Protein AF-A0A0C9VUH5-F1 (afdb_monomer)

Mean predicted aligned error: 7.78 Å

pLDDT: mean 83.7, std 8.9, range [51.5, 95.31]

Nearest PDB structures (foldseek):
  2dpy-assembly2_B  TM=5.661E-01  e=1.015E-01  Salmonella enterica subsp. enterica serovar Typhimurium
  6wxv-assembly1_A  TM=3.394E-01  e=1.333E-02  Mus musculus
  8f9p-assembly1_A  TM=4.844E-01  e=2.156E-01  Canis lupus familiaris
  7sol-assembly2_C  TM=5.332E-01  e=5.778E-01  Homo sapiens
  8x2l-assembly1_B  TM=3.939E-01  e=3.236E-01  Homo sapiens

Solvent-accessible surface area (backbone atoms only — not comparable to full-atom values): 13389 Å² total; per-residue (Å²): 85,50,66,55,46,43,46,50,27,61,74,70,70,41,84,38,73,49,71,36,70,22,44,64,80,33,96,35,70,78,57,46,45,48,74,65,60,48,35,59,75,63,66,58,91,83,63,66,64,68,64,48,49,63,55,70,74,52,52,67,55,101,80,48,64,65,46,58,50,50,53,51,48,50,55,61,52,56,54,67,37,67,67,45,47,58,48,57,76,75,51,88,78,72,52,35,31,56,74,75,48,53,75,66,56,48,50,51,54,40,48,55,50,40,55,50,34,44,57,65,49,65,52,70,50,65,43,79,50,54,63,75,46,76,43,77,46,96,86,68,28,38,39,40,28,27,68,42,67,92,52,44,69,62,46,20,96,69,24,36,39,39,32,18,26,84,88,65,51,77,67,40,41,22,32,45,76,52,73,57,93,38,30,24,31,25,42,66,79,52,77,87,88,62,77,89,58,59,66,47,42,33,38,35,43,58,61,54,78,50,72,68,55,31,50,51,55,36,50,54,41,34,34,28,49,68,75,42,58,77,81,72,36,96,88,98

Secondary structure (DSSP, 8-state):
-HHHHHHHHHHS----EEE-HHHHS-S-TTSPPPHHHHHHHTT-----HHHHHHHHSS---TT-HHHHHHHHHHHHHHTTSHHHHHHHHHS--PEEEGGGS-HHHHHHHHHHHHHHHHHHHHS-SEEEPPEEEEEE-TTS-EEEEESSGGGPPPP-TT-EEEEE-TT--EEEEEEEEEEETTEEEEEESSS---GGG--EEEEESPPPPPHHHHHHHHHHHHHTTTSS-GGG-TT-

Foldseek 3Di:
DLLLQLCCCLVVVDKDKFFDQQCQPDPDLLRGNDPVNSCVVQVPPPDPVVVVCVLPLAAPPPPCVVSSVVVVVSVVSSCPDPSNVVSVVVTDTFMQTPVLDDSVVSVVLNVVVNVVRCVQNVDDQKDWFAFDDWDQDPVRWIKTQGPDQVRADAFDPFKKKFWAFPVRHTQWIWTFDDDDRRITTTDTPDDDDDPPRTDTIMIGGGHDDDPVRSVSSSVSRCCSSVNDPPVVDPVD

Sequence (236 aa):
MSRVALYVAQDFKIPIRGIDLGTLLSLSTWEPDSPEGLLERFRIQILNIPTFQNTWEFSLEEKEDIRVILRAWICAYAIQSEAFQKKLQEVTYVTVDTTWISKAERLCLAQLLRQSDVVRYSEEIEILAEFNKIKTTKDGYIAIKNARYKTQTRRGENCIVVIADKDGNKLNTGQVRTMAGRTSFVSLTTGAWSISKMSTVTVVGREDHTNAERARDQFVLHVLQGVVQLISSPFI

Organism: Sphaerobolus stellatus (strain SS14) (NCBI:txid990650)

Structure (mmCIF, N/CA/C/O backbone):
data_AF-A0A0C9VUH5-F1
#
_entry.id   AF-A0A0C9VUH5-F1
#
loop_
_atom_site.group_PDB
_atom_site.id
_atom_site.type_symbol
_atom_site.label_atom_id
_atom_site.label_alt_id
_atom_site.label_comp_id
_atom_site.label_asym_id
_atom_site.label_entity_id
_atom_site.label_seq_id
_atom_site.pdbx_PDB_ins_code
_atom_site.Cartn_x
_atom_site.Cartn_y
_atom_site.Cartn_z
_atom_site.occupancy
_atom_site.B_iso_or_equiv
_atom_site.auth_seq_id
_atom_site.auth_comp_id
_atom_site.auth_asym_id
_atom_site.auth_atom_id
_atom_site.pdbx_PDB_model_num
ATOM 1 N N . MET A 1 1 ? -5.762 0.822 5.031 1.00 74.69 1 MET A N 1
ATOM 2 C CA . MET A 1 1 ? -5.264 1.159 6.391 1.00 74.69 1 MET A CA 1
ATOM 3 C C . MET A 1 1 ? -5.945 0.372 7.523 1.00 74.69 1 MET A C 1
ATOM 5 O O . MET A 1 1 ? -5.414 0.358 8.626 1.00 74.69 1 MET A O 1
ATOM 9 N N . SER A 1 2 ? -7.015 -0.380 7.255 1.00 85.06 2 SER A N 1
ATOM 10 C CA . SER A 1 2 ? -7.642 -1.391 8.125 1.00 85.06 2 SER A CA 1
ATOM 11 C C . SER A 1 2 ? -6.635 -2.348 8.770 1.00 85.06 2 SER A C 1
ATOM 13 O O . SER A 1 2 ? -6.733 -2.663 9.953 1.00 85.06 2 SER A O 1
ATOM 15 N N . ARG A 1 3 ? -5.600 -2.726 8.012 1.00 88.94 3 ARG A N 1
ATOM 16 C CA . ARG A 1 3 ? -4.439 -3.491 8.489 1.00 88.94 3 ARG A CA 1
ATOM 17 C C . ARG A 1 3 ? -3.777 -2.861 9.718 1.00 88.94 3 ARG A C 1
ATOM 19 O O . ARG A 1 3 ? -3.528 -3.555 10.691 1.00 88.94 3 ARG A O 1
ATOM 26 N N . VAL A 1 4 ? -3.543 -1.544 9.698 1.00 88.88 4 VAL A N 1
ATOM 27 C CA . VAL A 1 4 ? -2.921 -0.814 10.817 1.00 88.88 4 VAL A CA 1
ATOM 28 C C . VAL A 1 4 ? -3.813 -0.884 12.053 1.00 88.88 4 VAL A C 1
ATOM 30 O O . VAL A 1 4 ? -3.312 -1.159 13.136 1.00 88.88 4 VAL A O 1
ATOM 33 N N . ALA A 1 5 ? -5.131 -0.714 11.897 1.00 91.44 5 ALA A N 1
ATOM 34 C CA . ALA A 1 5 ? -6.068 -0.843 13.011 1.00 91.44 5 ALA A CA 1
ATOM 35 C C . ALA A 1 5 ? -6.024 -2.247 13.638 1.00 91.44 5 ALA A C 1
ATOM 37 O O . ALA A 1 5 ? -5.987 -2.360 14.861 1.00 91.44 5 ALA A O 1
ATOM 38 N N . LEU A 1 6 ? -5.966 -3.306 12.819 1.00 91.81 6 LEU A N 1
ATOM 39 C CA . LEU A 1 6 ? -5.816 -4.681 13.306 1.00 91.81 6 LEU A CA 1
ATOM 40 C C . LEU A 1 6 ? -4.487 -4.913 14.018 1.00 91.81 6 LEU A C 1
ATOM 42 O O . LEU A 1 6 ? -4.495 -5.493 15.100 1.00 91.81 6 LEU A O 1
ATOM 46 N N . TYR A 1 7 ? -3.370 -4.457 13.448 1.00 90.25 7 TYR A N 1
ATOM 47 C CA . TYR A 1 7 ? -2.054 -4.610 14.069 1.00 90.25 7 TYR A CA 1
ATOM 48 C C . TYR A 1 7 ? -1.981 -3.874 15.399 1.00 90.25 7 TYR A C 1
ATOM 50 O O . TYR A 1 7 ? -1.664 -4.489 16.408 1.00 90.25 7 TYR A O 1
ATOM 58 N N . VAL A 1 8 ? -2.399 -2.607 15.451 1.00 90.00 8 VAL A N 1
ATOM 59 C CA . VAL A 1 8 ? -2.432 -1.855 16.710 1.00 90.00 8 VAL A CA 1
ATOM 60 C C . VAL A 1 8 ? -3.340 -2.551 17.730 1.00 90.00 8 VAL A C 1
ATOM 62 O O . VAL A 1 8 ? -2.949 -2.754 18.880 1.00 90.00 8 VAL A O 1
ATOM 65 N N . ALA A 1 9 ? -4.540 -2.970 17.319 1.00 91.81 9 ALA A N 1
ATOM 66 C CA . ALA A 1 9 ? -5.478 -3.604 18.236 1.00 91.81 9 ALA A CA 1
ATOM 67 C C . ALA A 1 9 ? -5.017 -4.978 18.736 1.00 91.81 9 ALA A C 1
ATOM 69 O O . ALA A 1 9 ? -5.413 -5.415 19.824 1.00 91.81 9 ALA A O 1
ATOM 70 N N . GLN A 1 10 ? -4.229 -5.685 17.929 1.00 91.19 10 GLN A N 1
ATOM 71 C CA . GLN A 1 10 ? -3.697 -6.996 18.258 1.00 91.19 10 GLN A CA 1
ATOM 72 C C . GLN A 1 10 ? -2.412 -6.907 19.082 1.00 91.19 10 GLN A C 1
ATOM 74 O O . GLN A 1 10 ? -2.276 -7.678 20.030 1.00 91.19 10 GLN A O 1
ATOM 79 N N . ASP A 1 11 ? -1.502 -5.994 18.765 1.00 88.25 11 ASP A N 1
ATOM 80 C CA . ASP A 1 11 ? -0.184 -5.899 19.403 1.00 88.25 11 ASP A CA 1
ATOM 81 C C . ASP A 1 11 ? -0.305 -5.236 20.774 1.00 88.25 11 ASP A C 1
ATOM 83 O O . ASP A 1 11 ? 0.130 -5.790 21.782 1.00 88.25 11 ASP A O 1
ATOM 87 N N . PHE A 1 12 ? -1.037 -4.121 20.844 1.00 89.06 12 PHE A N 1
ATOM 88 C CA . PHE A 1 12 ? -1.220 -3.352 22.079 1.00 89.06 12 PHE A CA 1
ATOM 89 C C . PHE A 1 12 ? -2.440 -3.788 22.895 1.00 89.06 12 PHE A C 1
ATOM 91 O O . PHE A 1 12 ? -2.701 -3.239 23.961 1.00 89.06 12 PHE A O 1
ATOM 98 N N . LYS A 1 13 ? -3.207 -4.773 22.408 1.00 89.88 13 LYS A N 1
ATOM 99 C CA . LYS A 1 13 ? -4.413 -5.314 23.070 1.00 89.88 13 LYS A CA 1
ATOM 100 C C . LYS A 1 13 ? -5.492 -4.266 23.377 1.00 89.88 13 LYS A C 1
ATOM 102 O O . LYS A 1 13 ? -6.357 -4.505 24.220 1.00 89.88 13 LYS A O 1
ATOM 107 N N . ILE A 1 14 ? -5.492 -3.147 22.658 1.00 90.56 14 ILE A N 1
ATOM 108 C CA . ILE A 1 14 ? -6.477 -2.071 22.792 1.00 90.56 14 ILE A CA 1
ATOM 109 C C . ILE A 1 14 ? -7.534 -2.163 21.686 1.00 90.56 14 ILE A C 1
ATOM 111 O O . ILE A 1 14 ? -7.202 -2.476 20.547 1.00 90.56 14 ILE A O 1
ATOM 115 N N . PRO A 1 15 ? -8.822 -1.927 21.970 1.00 91.50 15 PRO A N 1
ATOM 116 C CA . PRO A 1 15 ? -9.803 -1.770 20.909 1.00 91.50 15 PRO A CA 1
ATOM 117 C C . PRO A 1 15 ? -9.515 -0.484 20.129 1.00 91.50 15 PRO A C 1
ATOM 119 O O . PRO A 1 15 ? -9.297 0.578 20.707 1.00 91.50 15 PRO A O 1
ATOM 122 N N . ILE A 1 16 ? -9.528 -0.590 18.807 1.00 93.50 16 ILE A N 1
ATOM 123 C CA . ILE A 1 16 ? -9.385 0.528 17.880 1.00 93.50 16 ILE A CA 1
ATOM 124 C C . ILE A 1 16 ? -10.707 0.772 17.171 1.00 93.50 16 ILE A C 1
ATOM 126 O O . ILE A 1 16 ? -11.287 -0.159 16.605 1.00 93.50 16 ILE A O 1
ATOM 130 N N . ARG A 1 17 ? -11.117 2.042 17.169 1.00 92.81 17 ARG A N 1
ATOM 131 C CA . ARG A 1 17 ? -12.171 2.595 16.324 1.00 92.81 17 ARG A CA 1
ATOM 132 C C . ARG A 1 17 ? -11.614 3.801 15.576 1.00 92.81 17 ARG A C 1
ATOM 134 O O . ARG A 1 17 ? -10.953 4.643 16.178 1.00 92.81 17 ARG A O 1
ATOM 141 N N . GLY A 1 18 ? -11.860 3.888 14.277 1.00 90.00 18 GLY A N 1
ATOM 142 C CA . GLY A 1 18 ? -11.309 4.954 13.449 1.00 90.00 18 GLY A CA 1
ATOM 143 C C . GLY A 1 18 ? -11.861 4.959 12.033 1.00 90.00 18 GLY A C 1
ATOM 144 O O . GLY A 1 18 ? -12.925 4.407 11.762 1.00 90.00 18 GLY A O 1
ATOM 145 N N . ILE A 1 19 ? -11.126 5.598 11.129 1.00 88.75 19 ILE A N 1
ATOM 146 C CA . ILE A 1 19 ? -11.474 5.736 9.714 1.00 88.75 19 ILE A CA 1
ATOM 147 C C . ILE A 1 19 ? -10.340 5.127 8.895 1.00 88.75 19 ILE A C 1
ATOM 149 O O . ILE A 1 19 ? -9.163 5.356 9.181 1.00 88.75 19 ILE A O 1
ATOM 153 N N . ASP A 1 20 ? -10.683 4.354 7.869 1.00 89.06 20 ASP A N 1
ATOM 154 C CA . ASP A 1 20 ? -9.696 3.893 6.903 1.00 89.06 20 ASP A CA 1
ATOM 155 C C . ASP A 1 20 ? -9.363 5.024 5.920 1.00 89.06 20 ASP A C 1
ATOM 157 O O . ASP A 1 20 ? -10.150 5.335 5.029 1.00 89.06 20 ASP A O 1
ATOM 161 N N . LEU A 1 21 ? -8.195 5.658 6.077 1.00 87.12 21 LEU A N 1
ATOM 162 C CA . LEU A 1 21 ? -7.854 6.821 5.247 1.00 87.12 21 LEU A CA 1
ATOM 163 C C . LEU A 1 21 ? -7.634 6.467 3.767 1.00 87.12 21 LEU A C 1
ATOM 165 O O . LEU A 1 21 ? -7.829 7.325 2.914 1.00 87.12 21 LEU A O 1
ATOM 169 N N . GLY A 1 22 ? -7.256 5.221 3.455 1.00 84.06 22 GLY A N 1
ATOM 170 C CA . GLY A 1 22 ? -7.040 4.782 2.069 1.00 84.06 22 GLY A CA 1
ATOM 171 C C . GLY A 1 22 ? -8.343 4.675 1.274 1.00 84.06 22 GLY A C 1
ATOM 172 O O . GLY A 1 22 ? -8.359 4.878 0.067 1.00 84.06 22 GLY A O 1
ATOM 173 N N . THR A 1 23 ? -9.458 4.392 1.942 1.00 86.38 23 THR A N 1
ATOM 174 C CA . THR A 1 23 ? -10.781 4.292 1.310 1.00 86.38 23 THR A CA 1
ATOM 175 C C . THR A 1 23 ? -11.655 5.517 1.538 1.00 86.38 23 THR A C 1
ATOM 177 O O . THR A 1 23 ? -12.678 5.646 0.878 1.00 86.38 23 THR A O 1
ATOM 180 N N . LEU A 1 24 ? -11.237 6.452 2.397 1.00 83.69 24 LEU A N 1
ATOM 181 C CA . LEU A 1 24 ? -11.996 7.665 2.702 1.00 83.69 24 LEU A CA 1
ATOM 182 C C . LEU A 1 24 ? -12.337 8.498 1.459 1.00 83.69 24 LEU A C 1
ATOM 184 O O . LEU A 1 24 ? -13.435 9.038 1.363 1.00 83.69 24 LEU A O 1
ATOM 188 N N . LEU A 1 25 ? -11.380 8.637 0.539 1.00 80.25 25 LEU A N 1
ATOM 189 C CA . LEU A 1 25 ? -11.552 9.411 -0.692 1.00 80.25 25 LEU A CA 1
ATOM 190 C C . LEU A 1 25 ? -11.608 8.558 -1.951 1.00 80.25 25 LEU A C 1
ATOM 192 O O . LEU A 1 25 ? -11.820 9.096 -3.040 1.00 80.25 25 LEU A O 1
ATOM 196 N N . SER A 1 26 ? -11.392 7.253 -1.817 1.00 81.50 26 SER A N 1
ATOM 197 C CA . SER A 1 26 ? -11.454 6.382 -2.972 1.00 81.50 26 SER A CA 1
ATOM 198 C C . SER A 1 26 ? -12.906 6.123 -3.351 1.00 81.50 26 SER A C 1
ATOM 200 O O . SER A 1 26 ? -13.761 5.868 -2.505 1.00 81.50 26 SER A O 1
ATOM 202 N N . LEU A 1 27 ? -13.173 6.137 -4.655 1.00 77.69 27 LEU A N 1
ATOM 203 C CA . LEU A 1 27 ? -14.460 5.731 -5.214 1.00 77.69 27 LEU A CA 1
ATOM 204 C C . LEU A 1 27 ? -14.691 4.217 -5.090 1.00 77.69 27 LEU A C 1
ATOM 206 O O . LEU A 1 27 ? -15.802 3.746 -5.326 1.00 77.69 27 LEU A O 1
ATOM 210 N N . SER A 1 28 ? -13.649 3.447 -4.760 1.00 83.75 28 SER A N 1
ATOM 211 C CA . SER A 1 28 ? -13.705 1.993 -4.694 1.00 83.75 28 SER A CA 1
ATOM 212 C C . SER A 1 28 ? -12.784 1.430 -3.619 1.00 83.75 28 SER A C 1
ATOM 214 O O . SER A 1 28 ? -11.588 1.704 -3.578 1.00 83.75 28 SER A O 1
ATOM 216 N N . THR A 1 29 ? -13.305 0.513 -2.808 1.00 84.25 29 THR A N 1
ATOM 217 C CA . THR A 1 29 ? -12.487 -0.246 -1.850 1.00 84.25 29 THR A CA 1
ATOM 218 C C . THR A 1 29 ? -11.512 -1.222 -2.529 1.00 84.25 29 THR A C 1
ATOM 220 O O . THR A 1 29 ? -10.631 -1.756 -1.860 1.00 84.25 29 THR A O 1
ATOM 223 N N . TRP A 1 30 ? -11.618 -1.422 -3.852 1.00 86.44 30 TRP A N 1
ATOM 224 C CA . TRP A 1 30 ? -10.648 -2.174 -4.664 1.00 86.44 30 TRP A CA 1
ATOM 225 C C . TRP A 1 30 ? -9.438 -1.353 -5.109 1.00 86.44 30 TRP A C 1
ATOM 227 O O . TRP A 1 30 ? -8.433 -1.931 -5.527 1.00 86.44 30 TRP A O 1
ATOM 237 N N . GLU A 1 31 ? -9.539 -0.029 -5.050 1.00 84.56 31 GLU A N 1
ATOM 238 C CA . GLU A 1 31 ? -8.492 0.899 -5.474 1.00 84.56 31 GLU A CA 1
ATOM 239 C C . GLU A 1 31 ? -8.307 1.974 -4.397 1.00 84.56 31 GLU A C 1
ATOM 241 O O . GLU A 1 31 ? -8.574 3.150 -4.646 1.00 84.56 31 GLU A O 1
ATOM 246 N N . PRO A 1 32 ? -7.930 1.586 -3.163 1.00 85.31 32 PRO A N 1
ATOM 247 C CA . PRO A 1 32 ? -7.671 2.558 -2.112 1.00 85.31 32 PRO A CA 1
ATOM 248 C C . PRO A 1 32 ? -6.511 3.473 -2.514 1.00 85.31 32 PRO A C 1
ATOM 250 O O . PRO A 1 32 ? -5.559 3.029 -3.159 1.00 85.31 32 PRO A O 1
ATOM 253 N N . ASP A 1 33 ? -6.572 4.731 -2.086 1.00 83.62 33 ASP A N 1
ATOM 254 C CA . ASP A 1 33 ? -5.454 5.656 -2.219 1.00 83.62 33 ASP A CA 1
ATOM 255 C C . ASP A 1 33 ? -4.240 5.082 -1.472 1.00 83.62 33 ASP A C 1
ATOM 257 O O . ASP A 1 33 ? -4.344 4.603 -0.329 1.00 83.62 33 ASP A O 1
ATOM 261 N N . SER A 1 34 ? -3.074 5.131 -2.120 1.00 80.44 34 SER A N 1
ATOM 262 C CA . SER A 1 34 ? -1.827 4.798 -1.450 1.00 80.44 34 SER A CA 1
ATOM 263 C C . SER A 1 34 ? -1.559 5.819 -0.336 1.00 80.44 34 SER A C 1
ATOM 265 O O . SER A 1 34 ? -1.969 6.979 -0.429 1.00 80.44 34 SER A O 1
ATOM 267 N N . PRO A 1 35 ? -0.881 5.421 0.750 1.00 81.12 35 PRO A N 1
ATOM 268 C CA . PRO A 1 35 ? -0.499 6.349 1.810 1.00 81.12 35 PRO A CA 1
ATOM 269 C C . PRO A 1 35 ? 0.278 7.558 1.279 1.00 81.12 35 PRO A C 1
ATOM 271 O O . PRO A 1 35 ? 0.034 8.671 1.725 1.00 81.12 35 PRO A O 1
ATOM 274 N N . GLU A 1 36 ? 1.177 7.344 0.316 1.00 79.00 36 GLU A N 1
ATOM 275 C CA . GLU A 1 36 ? 1.955 8.404 -0.335 1.00 79.00 36 GLU A CA 1
ATOM 276 C C . GLU A 1 36 ? 1.044 9.342 -1.124 1.00 79.00 36 GLU A C 1
ATOM 278 O O . GLU A 1 36 ? 0.989 10.535 -0.821 1.00 79.00 36 GLU A O 1
ATOM 283 N N . GLY A 1 37 ? 0.228 8.794 -2.031 1.00 80.81 37 GLY A N 1
ATOM 284 C CA . GLY A 1 37 ? -0.704 9.579 -2.837 1.00 80.81 37 GLY A CA 1
ATOM 285 C C . GLY A 1 37 ? -1.724 10.353 -1.997 1.00 80.81 37 GLY A C 1
ATOM 286 O O . GLY A 1 37 ? -2.095 11.477 -2.340 1.00 80.81 37 GLY A O 1
ATOM 287 N N . LEU A 1 38 ? -2.148 9.803 -0.855 1.00 82.75 38 LEU A N 1
ATOM 288 C CA . LEU A 1 38 ? -3.015 10.496 0.094 1.00 82.75 38 LEU A CA 1
ATOM 289 C C . LEU A 1 38 ? -2.304 11.707 0.721 1.00 82.75 38 LEU A C 1
ATOM 291 O O . LEU A 1 38 ? -2.861 12.806 0.734 1.00 82.75 38 LEU A O 1
ATOM 295 N N . LEU A 1 39 ? -1.085 11.527 1.238 1.00 83.62 39 LEU A N 1
ATOM 296 C CA . LEU A 1 39 ? -0.325 12.618 1.856 1.00 83.62 39 LEU A CA 1
ATOM 297 C C . LEU A 1 39 ? 0.011 13.716 0.840 1.00 83.62 39 LEU A C 1
ATOM 299 O O . LEU A 1 39 ? -0.135 14.899 1.157 1.00 83.62 39 LEU A O 1
ATOM 303 N N . GLU A 1 40 ? 0.385 13.344 -0.386 1.00 83.56 40 GLU A N 1
ATOM 304 C CA . GLU A 1 40 ? 0.632 14.282 -1.484 1.00 83.56 40 GLU A CA 1
ATOM 305 C C . GLU A 1 40 ? -0.621 15.080 -1.849 1.00 83.56 40 GLU A C 1
ATOM 307 O O . GLU A 1 40 ? -0.572 16.312 -1.938 1.00 83.56 40 GLU A O 1
ATOM 312 N N . ARG A 1 41 ? -1.770 14.404 -1.995 1.00 83.50 41 ARG A N 1
ATOM 313 C CA . ARG A 1 41 ? -3.056 15.041 -2.324 1.00 83.50 41 ARG A CA 1
ATOM 314 C C . ARG A 1 41 ? -3.423 16.135 -1.328 1.00 83.50 41 ARG A C 1
ATOM 316 O O . ARG A 1 41 ? -3.918 17.189 -1.724 1.00 83.50 41 ARG A O 1
ATOM 323 N N . PHE A 1 42 ? -3.167 15.893 -0.046 1.00 84.00 42 PHE A N 1
ATOM 324 C CA . PHE A 1 42 ? -3.443 16.846 1.026 1.00 84.00 42 PHE A CA 1
ATOM 325 C C . PHE A 1 42 ? -2.265 17.766 1.362 1.00 84.00 42 PHE A C 1
ATOM 327 O O . PHE A 1 42 ? -2.382 18.592 2.267 1.00 84.00 42 PHE A O 1
ATOM 334 N N . ARG A 1 43 ? -1.151 17.667 0.622 1.00 84.56 43 ARG A N 1
ATOM 335 C CA . ARG A 1 43 ? 0.075 18.458 0.821 1.00 84.56 43 ARG A CA 1
ATOM 336 C C . ARG A 1 43 ? 0.602 18.380 2.257 1.00 84.56 43 ARG A C 1
ATOM 338 O O . ARG A 1 43 ? 1.073 19.370 2.817 1.00 84.56 43 ARG A O 1
ATOM 345 N N . ILE A 1 44 ? 0.502 17.200 2.860 1.00 81.62 44 ILE A N 1
ATOM 346 C CA . ILE A 1 44 ? 0.878 16.969 4.250 1.00 81.62 44 ILE A CA 1
ATOM 347 C C . ILE A 1 44 ? 2.399 16.811 4.336 1.00 81.62 44 ILE A C 1
ATOM 349 O O . ILE A 1 44 ? 2.972 15.819 3.890 1.00 81.62 44 ILE A O 1
ATOM 353 N N . GLN A 1 45 ? 3.064 17.802 4.929 1.00 74.56 45 GLN A N 1
ATOM 354 C CA . GLN A 1 45 ? 4.520 17.833 5.074 1.00 74.56 45 GLN A CA 1
ATOM 355 C C . GLN A 1 45 ? 4.965 17.072 6.330 1.00 74.56 45 GLN A C 1
ATOM 357 O O . GLN A 1 45 ? 5.258 17.673 7.357 1.00 74.56 45 GLN A O 1
ATOM 362 N N . ILE A 1 46 ? 5.000 15.741 6.263 1.00 68.50 46 ILE A N 1
ATOM 363 C CA . ILE A 1 46 ? 5.523 14.904 7.364 1.00 68.50 46 ILE A CA 1
ATOM 364 C C . ILE A 1 46 ? 6.920 14.351 7.051 1.00 68.50 46 ILE A C 1
ATOM 366 O O . ILE A 1 46 ? 7.623 13.913 7.958 1.00 68.50 46 ILE A O 1
ATOM 370 N N . LEU A 1 47 ? 7.341 14.315 5.782 1.00 58.25 47 LEU A N 1
ATOM 371 C CA . LEU A 1 47 ? 8.338 13.331 5.364 1.00 58.25 47 LEU A CA 1
ATOM 372 C C . LEU A 1 47 ? 9.469 13.929 4.541 1.00 58.25 47 LEU A C 1
ATOM 374 O O . LEU A 1 47 ? 9.260 14.540 3.498 1.00 58.25 47 LEU A O 1
ATOM 378 N N . ASN A 1 48 ? 10.688 13.592 4.957 1.00 62.66 48 ASN A N 1
ATOM 379 C CA . ASN A 1 48 ? 11.708 13.226 3.992 1.00 62.66 48 ASN A CA 1
ATOM 380 C C . ASN A 1 48 ? 11.235 11.910 3.338 1.00 62.66 48 ASN A C 1
ATOM 382 O O . ASN A 1 48 ? 11.133 10.890 4.026 1.00 62.66 48 ASN A O 1
ATOM 386 N N . ILE A 1 49 ? 10.876 11.956 2.051 1.00 58.53 49 ILE A N 1
ATOM 387 C CA . ILE A 1 49 ? 10.238 10.871 1.272 1.00 58.53 49 ILE A CA 1
ATOM 388 C C . ILE A 1 49 ? 10.866 9.474 1.512 1.00 58.53 49 ILE A C 1
ATOM 390 O O . ILE A 1 49 ? 10.111 8.523 1.725 1.00 58.53 49 ILE A O 1
ATOM 394 N N . PRO A 1 50 ? 12.203 9.313 1.620 1.00 61.06 50 PRO A N 1
ATOM 395 C CA . PRO A 1 50 ? 12.819 8.004 1.852 1.00 61.06 50 PRO A CA 1
ATOM 396 C C . PRO A 1 50 ? 12.438 7.360 3.193 1.00 61.06 50 PRO A C 1
ATOM 398 O O . PRO A 1 50 ? 12.221 6.153 3.267 1.00 61.06 50 PRO A O 1
ATOM 401 N N . THR A 1 51 ? 12.312 8.142 4.273 1.00 63.97 51 THR A N 1
ATOM 402 C CA . THR A 1 51 ? 11.938 7.613 5.600 1.00 63.97 51 THR A CA 1
ATOM 403 C C . THR A 1 51 ? 10.491 7.119 5.608 1.00 63.97 51 THR A C 1
ATOM 405 O O . THR A 1 51 ? 10.164 6.141 6.286 1.00 63.97 51 THR A O 1
ATOM 408 N N . PHE A 1 52 ? 9.623 7.758 4.821 1.00 69.62 52 PHE A N 1
ATOM 409 C CA . PHE A 1 52 ? 8.243 7.319 4.658 1.00 69.62 52 PHE A CA 1
ATOM 410 C C . PHE A 1 52 ? 8.128 6.001 3.916 1.00 69.62 52 PHE A C 1
ATOM 412 O O . PHE A 1 52 ? 7.495 5.068 4.413 1.00 69.62 52 PHE A O 1
ATOM 419 N N . GLN A 1 53 ? 8.764 5.935 2.745 1.00 66.25 53 GLN A N 1
ATOM 420 C CA . GLN A 1 53 ? 8.763 4.752 1.896 1.00 66.25 53 GLN A CA 1
ATOM 421 C C . GLN A 1 53 ? 9.324 3.568 2.691 1.00 66.25 53 GLN A C 1
ATOM 423 O O . GLN A 1 53 ? 8.673 2.531 2.799 1.00 66.25 53 GLN A O 1
ATOM 428 N N . ASN A 1 54 ? 10.407 3.777 3.448 1.00 66.81 54 ASN A N 1
ATOM 429 C CA . ASN A 1 54 ? 10.948 2.770 4.365 1.00 66.81 54 ASN A CA 1
ATOM 430 C C . ASN A 1 54 ? 9.989 2.353 5.497 1.00 66.81 54 ASN A C 1
ATOM 432 O O . ASN A 1 54 ? 10.060 1.234 6.005 1.00 66.81 54 ASN A O 1
ATOM 436 N N . THR A 1 55 ? 9.069 3.217 5.917 1.00 74.56 55 THR A N 1
ATOM 437 C CA . THR A 1 55 ? 8.078 2.871 6.946 1.00 74.56 55 THR A CA 1
ATOM 438 C C . THR A 1 55 ? 6.947 2.015 6.366 1.00 74.56 55 THR A C 1
ATOM 440 O O . THR A 1 55 ? 6.441 1.113 7.045 1.00 74.56 55 THR A O 1
ATOM 443 N N . TRP A 1 56 ? 6.546 2.257 5.114 1.00 75.56 56 TRP A N 1
ATOM 444 C CA . TRP A 1 56 ? 5.376 1.621 4.499 1.00 75.56 56 TRP A CA 1
ATOM 445 C C . TRP A 1 56 ? 5.686 0.431 3.574 1.00 75.56 56 TRP A C 1
ATOM 447 O O . TRP A 1 56 ? 4.842 -0.451 3.418 1.00 75.56 56 TRP A O 1
ATOM 457 N N . GLU A 1 57 ? 6.896 0.351 3.016 1.00 70.81 57 GLU A N 1
ATOM 458 C CA . GLU A 1 57 ? 7.299 -0.660 2.021 1.00 70.81 57 GLU A CA 1
ATOM 459 C C . GLU A 1 57 ? 8.079 -1.860 2.595 1.00 70.81 57 GLU A C 1
ATOM 461 O O . GLU A 1 57 ? 8.696 -2.625 1.851 1.00 70.81 57 GLU A O 1
ATOM 466 N N . PHE A 1 58 ? 8.025 -2.058 3.913 1.00 68.12 58 PHE A N 1
ATOM 467 C CA . PHE A 1 58 ? 8.698 -3.159 4.608 1.00 68.12 58 PHE A CA 1
ATOM 468 C C . PHE A 1 58 ? 7.729 -4.054 5.381 1.00 68.12 58 PHE A C 1
ATOM 470 O O . PHE A 1 58 ? 6.665 -3.607 5.834 1.00 68.12 58 PHE A O 1
ATOM 477 N N . SER A 1 59 ? 8.150 -5.311 5.556 1.00 64.94 59 SER A N 1
ATOM 478 C CA . SER A 1 59 ? 7.451 -6.310 6.361 1.00 64.94 59 SER A CA 1
ATOM 479 C C . SER A 1 59 ? 7.308 -5.848 7.803 1.00 64.94 59 SER A C 1
ATOM 481 O O . SER A 1 59 ? 8.237 -5.299 8.393 1.00 64.94 59 SER A O 1
ATOM 483 N N . LEU A 1 60 ? 6.138 -6.110 8.377 1.00 65.00 60 LEU A N 1
ATOM 484 C CA . LEU A 1 60 ? 5.912 -6.019 9.812 1.00 65.00 60 LEU A CA 1
ATOM 485 C C . LEU A 1 60 ? 6.202 -7.393 10.417 1.00 65.00 60 LEU A C 1
ATOM 487 O O . LEU A 1 60 ? 5.281 -8.124 10.797 1.00 65.00 60 LEU A O 1
ATOM 491 N N . GLU A 1 61 ? 7.483 -7.762 10.451 1.00 62.66 61 GLU A N 1
ATOM 492 C CA . GLU A 1 61 ? 7.915 -8.947 11.191 1.00 62.66 61 GLU A CA 1
ATOM 493 C C . GLU A 1 61 ? 7.477 -8.836 12.658 1.00 62.66 61 GLU A C 1
ATOM 495 O O . GLU A 1 61 ? 7.316 -7.737 13.194 1.00 62.66 61 GLU A O 1
ATOM 500 N N . GLU A 1 62 ? 7.267 -9.983 13.311 1.00 54.38 62 GLU A N 1
ATOM 501 C CA . GLU A 1 62 ? 6.632 -10.113 14.635 1.00 54.38 62 GLU A CA 1
ATOM 502 C C . GLU A 1 62 ? 7.290 -9.310 15.776 1.00 54.38 62 GLU A C 1
ATOM 504 O O . GLU A 1 62 ? 6.756 -9.300 16.881 1.00 54.38 62 GLU A O 1
ATOM 509 N N . LYS A 1 63 ? 8.431 -8.647 15.548 1.00 52.38 63 LYS A N 1
ATOM 510 C CA . LYS A 1 63 ? 9.197 -7.928 16.578 1.00 52.38 63 LYS A CA 1
ATOM 511 C C . LYS A 1 63 ? 9.378 -6.428 16.334 1.00 52.38 63 LYS A C 1
ATOM 513 O O . LYS A 1 63 ? 10.002 -5.771 17.162 1.00 52.38 63 LYS A O 1
ATOM 518 N N . GLU A 1 64 ? 8.857 -5.864 15.244 1.00 61.16 64 GLU A N 1
ATOM 519 C CA . GLU A 1 64 ? 9.039 -4.435 14.937 1.00 61.16 64 GLU A CA 1
ATOM 520 C C . GLU A 1 64 ? 7.778 -3.599 15.215 1.00 61.16 64 GLU A C 1
ATOM 522 O O . GLU A 1 64 ? 7.224 -2.944 14.3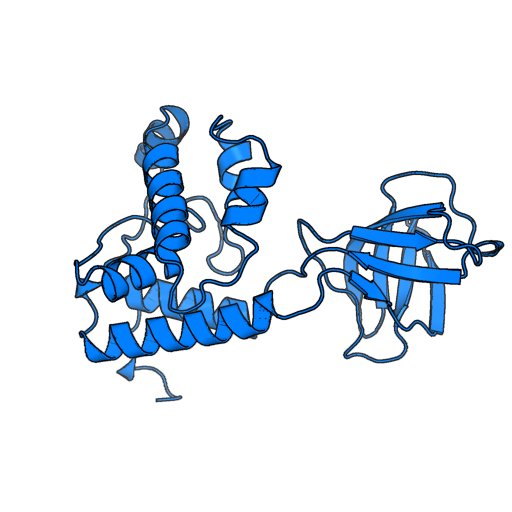25 1.00 61.16 64 GLU A O 1
ATOM 527 N N . ASP A 1 65 ? 7.364 -3.559 16.487 1.00 69.00 65 ASP A N 1
ATOM 528 C CA . ASP A 1 65 ? 6.269 -2.709 16.994 1.00 69.00 65 ASP A CA 1
ATOM 529 C C . ASP A 1 65 ? 6.422 -1.241 16.558 1.00 69.00 65 ASP A C 1
ATOM 531 O O . ASP A 1 65 ? 5.440 -0.540 16.300 1.00 69.00 65 ASP A O 1
ATOM 535 N N . ILE A 1 66 ? 7.668 -0.778 16.400 1.00 78.31 66 ILE A N 1
ATOM 536 C CA . ILE A 1 66 ? 7.985 0.595 16.003 1.00 78.31 66 ILE A CA 1
ATOM 537 C C . ILE A 1 66 ? 7.374 0.980 14.654 1.00 78.31 66 ILE A C 1
ATOM 539 O O . ILE A 1 66 ? 6.900 2.104 14.506 1.00 78.31 66 ILE A O 1
ATOM 543 N N . ARG A 1 67 ? 7.312 0.070 13.673 1.00 78.88 67 ARG A N 1
ATOM 544 C CA . ARG A 1 67 ? 6.737 0.399 12.360 1.00 78.88 67 ARG A CA 1
ATOM 545 C C . ARG A 1 67 ? 5.224 0.494 12.423 1.00 78.88 67 ARG A C 1
ATOM 547 O O . ARG A 1 67 ? 4.657 1.393 11.809 1.00 78.88 67 ARG A O 1
ATOM 554 N N . VAL A 1 68 ? 4.567 -0.384 13.182 1.00 83.25 68 VAL A N 1
ATOM 555 C CA . VAL A 1 68 ? 3.117 -0.293 13.416 1.00 83.25 68 VAL A CA 1
ATOM 556 C C . VAL A 1 68 ? 2.783 1.040 14.086 1.00 83.25 68 VAL A C 1
ATOM 558 O O . VAL A 1 68 ? 1.881 1.741 13.625 1.00 83.25 68 VAL A O 1
ATOM 561 N N . ILE A 1 69 ? 3.558 1.428 15.105 1.00 85.25 69 ILE A N 1
ATOM 562 C CA . ILE A 1 69 ? 3.410 2.712 15.801 1.00 85.25 69 ILE A CA 1
ATOM 563 C C . ILE A 1 69 ? 3.633 3.884 14.845 1.00 85.25 69 ILE A C 1
ATOM 565 O O . ILE A 1 69 ? 2.804 4.787 14.806 1.00 85.25 69 ILE A O 1
ATOM 569 N N . LEU A 1 70 ? 4.707 3.879 14.050 1.00 84.94 70 LEU A N 1
ATOM 570 C CA . LEU A 1 70 ? 4.991 4.954 13.095 1.00 84.94 70 LEU A CA 1
ATOM 571 C C . LEU A 1 70 ? 3.876 5.091 12.057 1.00 84.94 70 LEU A C 1
ATOM 573 O O . LEU A 1 70 ? 3.420 6.202 11.798 1.00 84.94 70 LEU A O 1
ATOM 577 N N . ARG A 1 71 ? 3.377 3.975 11.510 1.00 86.38 71 ARG A N 1
ATOM 578 C CA . ARG A 1 71 ? 2.234 3.989 10.587 1.00 86.38 71 ARG A CA 1
ATOM 579 C C . ARG A 1 71 ? 0.990 4.578 11.255 1.00 86.38 71 ARG A C 1
ATOM 581 O O . ARG A 1 71 ? 0.335 5.431 10.664 1.00 86.38 71 ARG A O 1
ATOM 588 N N . ALA A 1 72 ? 0.685 4.166 12.486 1.00 87.44 72 ALA A N 1
ATOM 589 C CA . ALA A 1 72 ? -0.445 4.694 13.249 1.00 87.44 72 ALA A CA 1
ATOM 590 C C . ALA A 1 72 ? -0.293 6.194 13.552 1.00 87.44 72 ALA A C 1
ATOM 592 O O . ALA A 1 72 ? -1.248 6.953 13.385 1.00 87.44 72 ALA A O 1
ATOM 593 N N . TRP A 1 73 ? 0.908 6.631 13.936 1.00 87.56 73 TRP A N 1
ATOM 594 C CA . TRP A 1 73 ? 1.229 8.031 14.199 1.00 87.56 73 TRP A CA 1
ATOM 595 C C . TRP A 1 73 ? 1.090 8.891 12.941 1.00 87.56 73 TRP A C 1
ATOM 597 O O . TRP A 1 73 ? 0.458 9.939 13.006 1.00 87.56 73 TRP A O 1
ATOM 607 N N . ILE A 1 74 ? 1.583 8.431 11.785 1.00 85.62 74 ILE A N 1
ATOM 608 C CA . ILE A 1 74 ? 1.417 9.142 10.508 1.00 85.62 74 ILE A CA 1
ATOM 609 C C . ILE A 1 74 ? -0.068 9.309 10.177 1.00 85.62 74 ILE A C 1
ATOM 611 O O . ILE A 1 74 ? -0.487 10.412 9.836 1.00 85.62 74 ILE A O 1
ATOM 615 N N . CYS A 1 75 ? -0.880 8.253 10.306 1.00 86.88 75 CYS A N 1
ATOM 616 C CA . CYS A 1 75 ? -2.327 8.351 10.087 1.00 86.88 75 CYS A CA 1
ATOM 617 C C . CYS A 1 75 ? -2.974 9.377 11.030 1.00 86.88 75 CYS A C 1
ATOM 619 O O . CYS A 1 75 ? -3.780 10.204 10.600 1.00 86.88 75 CYS A O 1
ATOM 621 N N . ALA A 1 76 ? -2.603 9.336 12.312 1.00 87.88 76 ALA A N 1
ATOM 622 C CA . ALA A 1 76 ? -3.114 10.240 13.337 1.00 87.88 76 ALA A CA 1
ATOM 623 C C . ALA A 1 76 ? -2.632 11.688 13.163 1.00 87.88 76 ALA A C 1
ATOM 625 O O . ALA A 1 76 ? -3.337 12.611 13.558 1.00 87.88 76 ALA A O 1
ATOM 626 N N . TYR A 1 77 ? -1.459 11.909 12.573 1.00 87.31 77 TYR A N 1
ATOM 627 C CA . TYR A 1 77 ? -0.994 13.241 12.209 1.00 87.31 77 TYR A CA 1
ATOM 628 C C . TYR A 1 77 ? -1.728 13.738 10.963 1.00 87.31 77 TYR A C 1
ATOM 630 O O . TYR A 1 77 ? -2.223 14.861 10.940 1.00 87.31 77 TYR A O 1
ATOM 638 N N . ALA A 1 78 ? -1.824 12.908 9.920 1.00 85.56 78 ALA A N 1
ATOM 639 C CA . ALA A 1 78 ? -2.399 13.299 8.636 1.00 85.56 78 ALA A CA 1
ATOM 640 C C . ALA A 1 78 ? -3.834 13.819 8.785 1.00 85.56 78 ALA A C 1
ATOM 642 O O . ALA A 1 78 ? -4.197 14.853 8.215 1.00 85.56 78 ALA A O 1
ATOM 643 N N . ILE A 1 79 ? -4.618 13.143 9.629 1.00 87.44 79 ILE A N 1
ATOM 644 C CA . ILE A 1 79 ? -5.999 13.521 9.916 1.00 87.44 79 ILE A CA 1
ATOM 645 C C . ILE A 1 79 ? -6.109 14.872 10.635 1.00 87.44 79 ILE A C 1
ATOM 647 O O . ILE A 1 79 ? -7.139 15.517 10.509 1.00 87.44 79 ILE A O 1
ATOM 651 N N . GLN A 1 80 ? -5.083 15.340 11.356 1.00 87.88 80 GLN A N 1
ATOM 652 C CA . GLN A 1 80 ? -5.114 16.633 12.057 1.00 87.88 80 GLN A CA 1
ATOM 653 C C . GLN A 1 80 ? -4.929 17.833 11.123 1.00 87.88 80 GLN A C 1
ATOM 655 O O . GLN A 1 80 ? -5.170 18.966 11.536 1.00 87.88 80 GLN A O 1
ATOM 660 N N . SER A 1 81 ? -4.512 17.616 9.873 1.00 88.44 81 SER A N 1
ATOM 661 C CA . SER A 1 81 ? -4.366 18.717 8.923 1.00 88.44 81 SER A CA 1
ATOM 662 C C . SER A 1 81 ? -5.720 19.353 8.586 1.00 88.44 81 SER A C 1
ATOM 664 O O . SER A 1 81 ? -6.731 18.667 8.421 1.00 88.44 81 SER A O 1
ATOM 666 N N . GLU A 1 82 ? -5.737 20.681 8.444 1.00 89.50 82 GLU A N 1
ATOM 667 C CA . GLU A 1 82 ? -6.956 21.452 8.155 1.00 89.50 82 GLU A CA 1
ATOM 668 C C . GLU A 1 82 ? -7.652 20.966 6.877 1.00 89.50 82 GLU A C 1
ATOM 670 O O . GLU A 1 82 ? -8.871 20.796 6.845 1.00 89.50 82 GLU A O 1
ATOM 675 N N . ALA A 1 83 ? -6.869 20.670 5.835 1.00 87.19 83 ALA A N 1
ATOM 676 C CA . ALA A 1 83 ? -7.387 20.168 4.568 1.00 87.19 83 ALA A CA 1
ATOM 677 C C . ALA A 1 83 ? -8.130 18.831 4.740 1.00 87.19 83 ALA A C 1
ATOM 679 O O . ALA A 1 83 ? -9.191 18.629 4.144 1.00 87.19 83 ALA A O 1
ATOM 680 N N . PHE A 1 84 ? -7.605 17.940 5.584 1.00 87.31 84 PHE A N 1
ATOM 681 C CA . PHE A 1 84 ? -8.222 16.648 5.863 1.00 87.31 84 PHE A CA 1
ATOM 682 C C . PHE A 1 84 ? -9.477 16.799 6.728 1.00 87.31 84 PHE A C 1
ATOM 684 O O . PHE A 1 84 ? -10.508 16.207 6.421 1.00 87.31 84 PHE A O 1
ATOM 691 N N . GLN A 1 85 ? -9.423 17.649 7.758 1.00 89.31 85 GLN A N 1
ATOM 692 C CA . GLN A 1 85 ? -10.565 17.959 8.624 1.00 89.31 85 GLN A CA 1
ATOM 693 C C . GLN A 1 85 ? -11.736 18.558 7.848 1.00 89.31 85 GLN A C 1
ATOM 695 O O . GLN A 1 85 ? -12.869 18.102 7.990 1.00 89.31 85 GLN A O 1
ATOM 700 N N . LYS A 1 86 ? -11.465 19.526 6.965 1.00 89.94 86 LYS A N 1
ATOM 701 C CA . LYS A 1 86 ? -12.487 20.079 6.075 1.00 89.94 86 LYS A CA 1
ATOM 702 C C . LYS A 1 86 ? -13.104 18.984 5.213 1.00 89.94 86 LYS A C 1
ATOM 704 O O . LYS A 1 86 ? -14.322 18.908 5.092 1.00 89.94 86 LYS A O 1
ATOM 709 N N . LYS A 1 87 ? -12.276 18.095 4.654 1.00 87.06 87 LYS A N 1
ATOM 710 C CA . LYS A 1 87 ? -12.786 17.032 3.793 1.00 87.06 87 LYS A CA 1
ATOM 711 C C . LYS A 1 87 ? -13.638 16.015 4.548 1.00 87.06 87 LYS A C 1
ATOM 713 O O . LYS A 1 87 ? -14.654 15.583 4.015 1.00 87.06 87 LYS A O 1
ATOM 718 N N . LEU A 1 88 ? -13.274 15.684 5.787 1.00 87.75 88 LEU A N 1
ATOM 719 C CA . LEU A 1 88 ? -14.057 14.808 6.662 1.00 87.75 88 LEU A CA 1
ATOM 720 C C . LEU A 1 88 ? -15.473 15.330 6.929 1.00 87.75 88 LEU A C 1
ATOM 722 O O . LEU A 1 88 ? -16.379 14.523 7.099 1.00 87.75 88 LEU A O 1
ATOM 726 N N . GLN A 1 89 ? -15.678 16.650 6.936 1.00 89.31 89 GLN A N 1
ATOM 727 C CA . GLN A 1 89 ? -17.009 17.249 7.100 1.00 89.31 89 GLN A CA 1
ATOM 728 C C . GLN A 1 89 ? -17.887 17.109 5.847 1.00 89.31 89 GLN A C 1
ATOM 730 O O . GLN A 1 89 ? -19.109 17.178 5.941 1.00 89.31 89 GLN A O 1
ATOM 735 N N . GLU A 1 90 ? -17.280 16.918 4.674 1.00 88.94 90 GLU A N 1
ATOM 736 C CA . GLU A 1 90 ? -17.980 16.829 3.388 1.00 88.94 90 GLU A CA 1
ATOM 737 C C . GLU A 1 90 ? -18.329 15.389 2.989 1.00 88.94 90 GLU A C 1
ATOM 739 O O . GLU A 1 90 ? -19.176 15.182 2.119 1.00 88.94 90 GLU A O 1
ATOM 744 N N . VAL A 1 91 ? -17.649 14.392 3.561 1.00 86.88 91 VAL A N 1
ATOM 745 C CA . VAL A 1 91 ? -17.758 12.992 3.133 1.00 86.88 91 VAL A CA 1
ATOM 746 C C . VAL A 1 91 ? -18.447 12.135 4.184 1.00 86.88 91 VAL A C 1
ATOM 748 O O . VAL A 1 91 ? -18.190 12.243 5.379 1.00 86.88 91 VAL A O 1
ATOM 751 N N . THR A 1 92 ? -19.301 11.221 3.727 1.00 85.19 92 THR A N 1
ATOM 752 C CA . THR A 1 92 ? -19.794 10.136 4.579 1.00 85.19 92 THR A CA 1
ATOM 753 C C . THR A 1 92 ? -18.756 9.026 4.595 1.00 85.19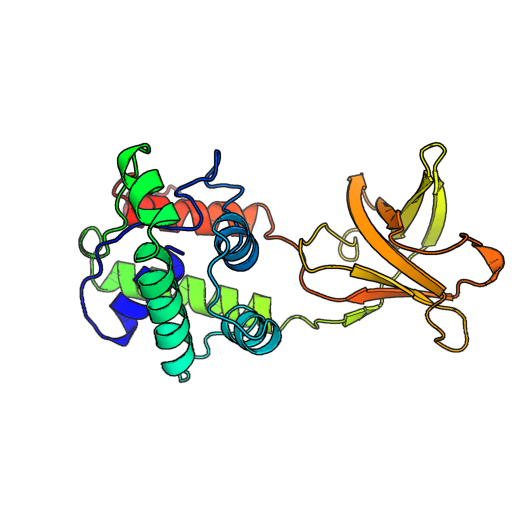 92 THR A C 1
ATOM 755 O O . THR A 1 92 ? -18.317 8.576 3.539 1.00 85.19 92 THR A O 1
ATOM 758 N N . TYR A 1 93 ? -18.371 8.572 5.784 1.00 86.12 93 TYR A N 1
ATOM 759 C CA . TYR A 1 93 ? -17.394 7.503 5.959 1.00 86.12 93 TYR A CA 1
ATOM 760 C C . TYR A 1 93 ? -17.940 6.400 6.861 1.00 86.12 93 TYR A C 1
ATOM 762 O O . TYR A 1 93 ? -18.734 6.644 7.770 1.00 86.12 93 TYR A O 1
ATOM 770 N N . VAL A 1 94 ? -17.477 5.174 6.626 1.00 87.50 94 VAL A N 1
ATOM 771 C CA . VAL A 1 94 ? -17.791 4.021 7.473 1.00 87.50 94 VAL A CA 1
ATOM 772 C C . VAL A 1 94 ? -16.629 3.795 8.427 1.00 87.50 94 VAL A C 1
ATOM 774 O O . VAL A 1 94 ? -15.473 3.690 8.006 1.00 87.50 94 VAL A O 1
ATOM 777 N N . THR A 1 95 ? -16.926 3.742 9.723 1.00 91.62 95 THR A N 1
ATOM 778 C CA . THR A 1 95 ? -15.894 3.533 10.736 1.00 91.62 95 THR A CA 1
ATOM 779 C C . THR A 1 95 ? -15.349 2.119 10.663 1.00 91.62 95 THR A C 1
ATOM 781 O O . THR A 1 95 ? -16.107 1.173 10.493 1.00 91.62 95 THR A O 1
ATOM 784 N N . VAL A 1 96 ? -14.045 1.990 10.856 1.00 93.81 96 VAL A N 1
ATOM 785 C CA . VAL A 1 96 ? -13.388 0.731 11.194 1.00 93.81 96 VAL A CA 1
ATOM 786 C C . VAL A 1 96 ? -13.474 0.554 12.705 1.00 93.81 96 VAL A C 1
ATOM 788 O O . VAL A 1 96 ? -13.065 1.456 13.433 1.00 93.81 96 VAL A O 1
ATOM 791 N N . ASP A 1 97 ? -13.986 -0.577 13.180 1.00 95.06 97 ASP A N 1
ATOM 792 C CA . ASP A 1 97 ? -14.091 -0.905 14.599 1.00 95.06 97 ASP A CA 1
ATOM 793 C C . ASP A 1 97 ? -13.690 -2.365 14.852 1.00 95.06 97 ASP A C 1
ATOM 795 O O . ASP A 1 97 ? -14.304 -3.324 14.387 1.00 95.06 97 ASP A O 1
ATOM 799 N N . THR A 1 98 ? -12.615 -2.537 15.614 1.00 95.31 98 THR A N 1
ATOM 800 C CA . THR A 1 98 ? -12.075 -3.858 15.975 1.00 95.31 98 THR A CA 1
ATOM 801 C C . THR A 1 98 ? -12.858 -4.547 17.096 1.00 95.31 98 THR A C 1
ATOM 803 O O . THR A 1 98 ? -12.562 -5.698 17.419 1.00 95.31 98 THR A O 1
ATOM 806 N N . THR A 1 99 ? -13.843 -3.872 17.700 1.00 94.25 99 THR A N 1
ATOM 807 C CA . THR A 1 99 ? -14.744 -4.458 18.707 1.00 94.25 99 THR A CA 1
ATOM 808 C C . THR A 1 99 ? -15.876 -5.275 18.092 1.00 94.25 99 THR A C 1
ATOM 810 O O . THR A 1 99 ? -16.478 -6.082 18.796 1.00 94.25 99 THR A O 1
ATOM 813 N N . TRP A 1 100 ? -16.123 -5.138 16.784 1.00 92.62 100 TRP A N 1
ATOM 814 C CA . TRP A 1 100 ? -17.103 -5.955 16.059 1.00 92.62 100 TRP A CA 1
ATOM 815 C C . TRP A 1 100 ? -16.700 -7.418 15.898 1.00 92.62 100 TRP A C 1
ATOM 817 O O . TRP A 1 100 ? -17.540 -8.247 15.560 1.00 92.62 100 TRP A O 1
ATOM 827 N N . ILE A 1 101 ? -15.436 -7.740 16.163 1.00 93.00 101 ILE A N 1
ATOM 828 C CA . ILE A 1 101 ? -14.905 -9.097 16.086 1.00 93.00 101 ILE A CA 1
ATOM 829 C C . ILE A 1 101 ? -14.349 -9.549 17.434 1.00 93.00 101 ILE A C 1
ATOM 831 O O . ILE A 1 101 ? -13.817 -8.769 18.233 1.00 93.00 101 ILE A O 1
ATOM 835 N N . SER A 1 102 ? -14.438 -10.851 17.682 1.00 92.50 102 SER A N 1
ATOM 836 C CA . SER A 1 102 ? -13.872 -11.485 18.865 1.00 92.50 102 SER A CA 1
ATOM 837 C C . SER A 1 102 ? -12.342 -11.385 18.887 1.00 92.50 102 SER A C 1
ATOM 839 O O . SER A 1 102 ? -11.670 -11.128 17.885 1.00 92.50 102 SER A O 1
ATOM 841 N N . LYS A 1 103 ? -11.748 -11.637 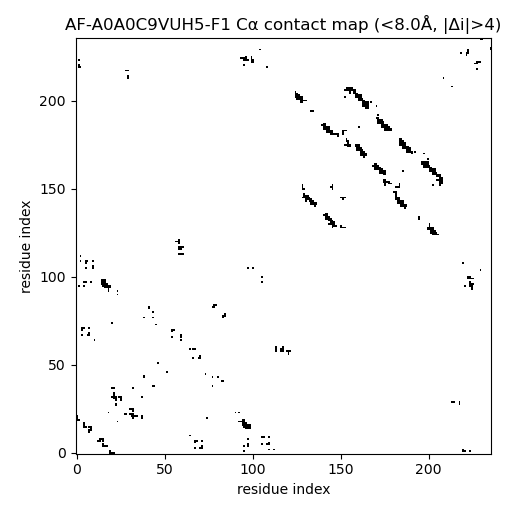20.059 1.00 92.06 103 LYS A N 1
ATOM 842 C CA . LYS A 1 103 ? -10.283 -11.704 20.202 1.00 92.06 103 LYS A CA 1
ATOM 843 C C . LYS A 1 103 ? -9.665 -12.783 19.301 1.00 92.06 103 LYS A C 1
ATOM 845 O O . LYS A 1 103 ? -8.574 -12.571 18.780 1.00 92.06 103 LYS A O 1
ATOM 850 N N . ALA A 1 104 ? -10.355 -13.912 19.121 1.00 90.88 104 ALA A N 1
ATOM 851 C CA . ALA A 1 104 ? -9.889 -15.016 18.285 1.00 90.88 104 ALA A CA 1
ATOM 852 C C . ALA A 1 104 ? -9.902 -14.639 16.796 1.00 90.88 104 ALA A C 1
ATOM 854 O O . ALA A 1 104 ? -8.902 -14.825 16.107 1.00 90.88 104 ALA A O 1
ATOM 855 N N . GLU A 1 105 ? -10.990 -14.030 16.321 1.00 92.00 105 GLU A N 1
ATOM 856 C CA . GLU A 1 105 ? -11.100 -13.550 14.938 1.00 92.00 105 GLU A CA 1
ATOM 857 C C . GLU A 1 105 ? -10.072 -12.454 14.643 1.00 92.00 105 GLU A C 1
ATOM 859 O O . GLU A 1 105 ? -9.412 -12.484 13.607 1.00 92.00 105 GLU A O 1
ATOM 864 N N . ARG A 1 106 ? -9.865 -11.524 15.583 1.00 92.50 106 ARG A N 1
ATOM 865 C CA . ARG A 1 106 ? -8.839 -10.480 15.460 1.00 92.50 106 ARG A CA 1
ATOM 866 C C . ARG A 1 106 ? -7.436 -11.064 15.328 1.00 92.50 106 ARG A C 1
ATOM 868 O O . ARG A 1 106 ? -6.690 -10.628 14.457 1.00 92.50 106 ARG A O 1
ATOM 875 N N . LEU A 1 107 ? -7.087 -12.045 16.167 1.00 91.31 107 LEU A N 1
ATOM 876 C CA . LEU A 1 107 ? -5.803 -12.745 16.087 1.00 91.31 107 LEU A CA 1
ATOM 877 C C . LEU A 1 107 ? -5.644 -13.431 14.725 1.00 91.31 107 LEU A C 1
ATOM 879 O O . LEU A 1 107 ? -4.617 -13.246 14.078 1.00 91.31 107 LEU A O 1
ATOM 883 N N . CYS A 1 108 ? -6.669 -14.162 14.282 1.00 91.75 108 CYS A N 1
ATOM 884 C CA . CYS A 1 108 ? -6.670 -14.863 13.001 1.00 91.75 108 CYS A CA 1
ATOM 885 C C . CYS A 1 108 ? -6.444 -13.900 11.823 1.00 91.75 108 CYS A C 1
ATOM 887 O O . CYS A 1 108 ? -5.527 -14.098 11.025 1.00 91.75 108 CYS A O 1
ATOM 889 N N . LEU A 1 109 ? -7.216 -12.811 11.751 1.00 92.88 109 LEU A N 1
ATOM 890 C CA . LEU A 1 109 ? -7.082 -11.810 10.691 1.00 92.88 109 LEU A CA 1
ATOM 891 C C . LEU A 1 109 ? -5.733 -11.086 10.740 1.00 92.88 109 LEU A C 1
ATOM 893 O O . LEU A 1 109 ? -5.114 -10.873 9.699 1.00 92.88 109 LEU A O 1
ATOM 897 N N . ALA A 1 110 ? -5.248 -10.730 11.932 1.00 91.12 110 ALA A N 1
ATOM 898 C CA . ALA A 1 110 ? -3.940 -10.102 12.083 1.00 91.12 110 ALA A CA 1
ATOM 899 C C . ALA A 1 110 ? -2.809 -11.037 11.620 1.00 91.12 110 ALA A C 1
ATOM 901 O O . ALA A 1 110 ? -1.913 -10.593 10.905 1.00 91.12 110 ALA A O 1
ATOM 902 N N . GLN A 1 111 ? -2.863 -12.329 11.961 1.00 90.50 111 GLN A N 1
ATOM 903 C CA . GLN A 1 111 ? -1.882 -13.321 11.505 1.00 90.50 111 GLN A CA 1
ATOM 904 C C . GLN A 1 111 ? -1.928 -13.525 9.988 1.00 90.50 111 GLN A C 1
ATOM 906 O O . GLN A 1 111 ? -0.876 -13.511 9.350 1.00 90.50 111 GLN A O 1
ATOM 911 N N . LEU A 1 112 ? -3.124 -13.643 9.400 1.00 91.69 112 LEU A N 1
ATOM 912 C CA . LEU A 1 112 ? -3.302 -13.749 7.948 1.00 91.69 112 LEU A CA 1
ATOM 913 C C . LEU A 1 112 ? -2.634 -12.578 7.214 1.00 91.69 112 LEU A C 1
ATOM 915 O O . LEU A 1 112 ? -1.930 -12.770 6.218 1.00 91.69 112 LEU A O 1
ATOM 919 N N . LEU A 1 113 ? -2.852 -11.356 7.705 1.00 90.06 113 LEU A N 1
ATOM 920 C CA . LEU A 1 113 ? -2.271 -10.157 7.112 1.00 90.06 113 LEU A CA 1
ATOM 921 C C . LEU A 1 113 ? -0.754 -10.087 7.310 1.00 90.06 113 LEU A C 1
ATOM 923 O O . LEU A 1 113 ? -0.058 -9.755 6.356 1.00 90.06 113 LEU A O 1
ATOM 927 N N . ARG A 1 114 ? -0.227 -10.471 8.482 1.00 87.62 114 ARG A N 1
ATOM 928 C CA . ARG A 1 114 ? 1.228 -10.534 8.710 1.00 87.62 114 ARG A CA 1
ATOM 929 C C . ARG A 1 114 ? 1.909 -11.523 7.783 1.00 87.62 114 ARG A C 1
ATOM 931 O O . ARG A 1 114 ? 2.907 -11.180 7.168 1.00 87.62 114 ARG A O 1
ATOM 938 N N . GLN A 1 115 ? 1.365 -12.729 7.648 1.00 87.75 115 GLN A N 1
ATOM 939 C CA . GLN A 1 115 ? 1.910 -13.736 6.733 1.00 87.75 115 GLN A CA 1
ATOM 940 C C . GLN A 1 115 ? 1.882 -13.237 5.288 1.00 87.75 115 GLN A C 1
ATOM 942 O O . GLN A 1 115 ? 2.852 -13.395 4.552 1.00 87.75 115 GLN A O 1
ATOM 947 N N . SER A 1 116 ? 0.788 -12.577 4.904 1.00 88.44 116 SER A N 1
ATOM 948 C CA . SER A 1 116 ? 0.669 -11.945 3.592 1.00 88.44 116 SER A CA 1
ATOM 949 C C . SER A 1 116 ? 1.715 -10.849 3.379 1.00 88.44 116 SER A C 1
ATOM 951 O O . SER A 1 116 ? 2.285 -10.762 2.297 1.00 88.44 116 SER A O 1
ATOM 953 N N . ASP A 1 117 ? 1.977 -10.034 4.402 1.00 85.19 117 ASP A N 1
ATOM 954 C CA . ASP A 1 117 ? 3.000 -8.991 4.369 1.00 85.19 117 ASP A CA 1
ATOM 955 C C . ASP A 1 117 ? 4.400 -9.601 4.281 1.00 85.19 117 ASP A C 1
ATOM 957 O O . ASP A 1 117 ? 5.166 -9.200 3.414 1.00 85.19 117 ASP A O 1
ATOM 961 N N . VAL A 1 118 ? 4.725 -10.618 5.083 1.00 84.19 118 VAL A N 1
ATOM 962 C CA . VAL A 1 118 ? 6.018 -11.319 5.005 1.00 84.19 118 VAL A CA 1
ATOM 963 C C . VAL A 1 118 ? 6.274 -11.818 3.587 1.00 84.19 118 VAL A C 1
ATOM 965 O O . VAL A 1 118 ? 7.331 -11.533 3.033 1.00 84.19 118 VAL A O 1
ATOM 968 N N . VAL A 1 119 ? 5.298 -12.486 2.964 1.00 85.31 119 VAL A N 1
ATOM 969 C CA . VAL A 1 119 ? 5.425 -12.940 1.572 1.00 85.31 119 VAL A CA 1
ATOM 970 C C . VAL A 1 119 ? 5.635 -11.748 0.640 1.00 85.31 119 VAL A C 1
ATOM 972 O O . VAL A 1 119 ? 6.642 -11.696 -0.062 1.00 85.31 119 VAL A O 1
ATOM 975 N N . ARG A 1 120 ? 4.740 -10.756 0.685 1.00 82.56 120 ARG A N 1
ATOM 976 C CA . ARG A 1 120 ? 4.772 -9.584 -0.199 1.00 82.56 120 ARG A CA 1
ATOM 977 C C . ARG A 1 120 ? 6.076 -8.803 -0.099 1.00 82.56 120 ARG A C 1
ATOM 979 O O . ARG A 1 120 ? 6.564 -8.308 -1.10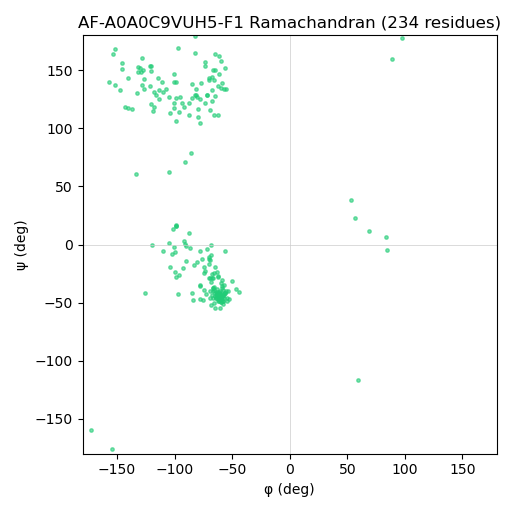7 1.00 82.56 120 ARG A O 1
ATOM 986 N N . TYR A 1 121 ? 6.620 -8.658 1.104 1.00 79.25 121 TYR A N 1
ATOM 987 C CA . TYR A 1 121 ? 7.821 -7.873 1.358 1.00 79.25 121 TYR A CA 1
ATOM 988 C C . TYR A 1 121 ? 9.115 -8.690 1.251 1.00 79.25 121 TYR A C 1
ATOM 990 O O . TYR A 1 121 ? 10.178 -8.085 1.117 1.00 79.25 121 TYR A O 1
ATOM 998 N N . SER A 1 122 ? 9.033 -10.027 1.236 1.00 79.00 122 SER A N 1
ATOM 999 C CA . SER A 1 122 ? 10.161 -10.914 0.909 1.00 79.00 122 SER A CA 1
ATOM 1000 C C . SER A 1 122 ? 10.505 -10.940 -0.581 1.00 79.00 122 SER A C 1
ATOM 1002 O O . SER A 1 122 ? 11.615 -11.325 -0.938 1.00 79.00 122 SER A O 1
ATOM 1004 N N . GLU A 1 123 ? 9.575 -10.528 -1.451 1.00 75.12 123 GLU A N 1
ATOM 1005 C CA . GLU A 1 123 ? 9.831 -10.437 -2.889 1.00 75.12 123 GLU A CA 1
ATOM 1006 C C . GLU A 1 123 ? 10.943 -9.422 -3.180 1.00 75.12 123 GLU A C 1
ATOM 1008 O O . GLU A 1 123 ? 10.957 -8.322 -2.608 1.00 75.12 123 GLU A O 1
ATOM 1013 N N . GLU A 1 124 ? 11.852 -9.802 -4.084 1.00 71.12 124 GLU A N 1
ATOM 1014 C CA . GLU A 1 124 ? 12.937 -8.952 -4.570 1.00 71.12 124 GLU A CA 1
ATOM 1015 C C . GLU A 1 124 ? 12.374 -7.659 -5.171 1.00 71.12 124 GLU A C 1
ATOM 1017 O O . GLU A 1 124 ? 11.419 -7.670 -5.946 1.00 71.12 124 GLU A O 1
ATOM 1022 N N . ILE A 1 125 ? 12.979 -6.528 -4.803 1.00 79.19 125 ILE A N 1
ATOM 1023 C CA . ILE A 1 125 ? 12.584 -5.202 -5.300 1.00 79.19 125 ILE A CA 1
ATOM 1024 C C . ILE A 1 125 ? 13.045 -5.012 -6.750 1.00 79.19 125 ILE A C 1
ATOM 1026 O O . ILE A 1 125 ? 12.454 -4.226 -7.483 1.00 79.19 125 ILE A O 1
ATOM 1030 N N . GLU A 1 126 ? 14.081 -5.736 -7.175 1.00 84.06 126 GLU A N 1
ATOM 1031 C CA . GLU A 1 126 ? 14.596 -5.713 -8.539 1.00 84.06 126 GLU A CA 1
ATOM 1032 C C . GLU A 1 126 ? 14.473 -7.097 -9.163 1.00 84.06 126 GLU A C 1
ATOM 1034 O O . GLU A 1 126 ? 15.127 -8.040 -8.733 1.00 84.06 126 GLU A O 1
ATOM 1039 N N . ILE A 1 127 ? 13.646 -7.212 -10.199 1.00 83.31 127 ILE A N 1
ATOM 1040 C CA . ILE A 1 127 ? 13.395 -8.475 -10.889 1.00 83.31 127 ILE A CA 1
ATOM 104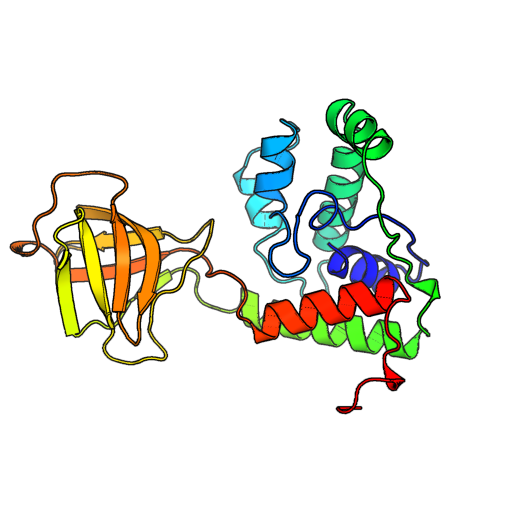1 C C . ILE A 1 127 ? 13.842 -8.333 -12.338 1.00 83.31 127 ILE A C 1
ATOM 1043 O O . ILE A 1 127 ? 13.305 -7.526 -13.105 1.00 83.31 127 ILE A O 1
ATOM 1047 N N . LEU A 1 128 ? 14.814 -9.152 -12.743 1.00 85.38 128 LEU A N 1
ATOM 1048 C CA . LEU A 1 128 ? 15.207 -9.261 -14.144 1.00 85.38 128 LEU A CA 1
ATOM 1049 C C . LEU A 1 128 ? 14.084 -9.951 -14.932 1.00 85.38 128 LEU A C 1
ATOM 1051 O O . LEU A 1 128 ? 13.764 -11.119 -14.707 1.00 85.38 128 LEU A O 1
ATOM 1055 N N . ALA A 1 129 ? 13.481 -9.233 -15.875 1.00 82.38 129 ALA A N 1
ATOM 1056 C CA . ALA A 1 129 ? 12.384 -9.763 -16.663 1.00 82.38 129 ALA A CA 1
ATOM 1057 C C . ALA A 1 129 ? 12.898 -10.659 -17.798 1.00 82.38 129 ALA A C 1
ATOM 1059 O O . ALA A 1 129 ? 13.674 -10.242 -18.657 1.00 82.38 129 ALA A O 1
ATOM 1060 N N . GLU A 1 130 ? 12.376 -11.882 -17.867 1.00 84.19 130 GLU A N 1
ATOM 1061 C CA . GLU A 1 130 ? 12.555 -12.758 -19.024 1.00 84.19 130 GLU A CA 1
ATOM 1062 C C . GLU A 1 130 ? 11.580 -12.365 -20.145 1.00 84.19 130 GLU A C 1
ATOM 1064 O O . GLU A 1 130 ? 10.358 -12.509 -20.001 1.00 84.19 130 GLU A O 1
ATOM 1069 N N . PHE A 1 131 ? 12.093 -11.924 -21.296 1.00 84.56 131 PHE A N 1
ATOM 1070 C CA . PHE A 1 131 ? 11.275 -11.523 -22.443 1.00 84.56 131 PHE A CA 1
ATOM 1071 C C . PHE A 1 131 ? 11.709 -12.197 -23.748 1.00 84.56 131 PHE A C 1
ATOM 1073 O O . PHE A 1 131 ? 12.878 -12.472 -23.985 1.00 84.56 131 PHE A O 1
ATOM 1080 N N . ASN A 1 132 ? 10.733 -12.425 -24.629 1.00 85.75 132 ASN A N 1
ATOM 1081 C CA . ASN A 1 132 ? 10.951 -12.997 -25.960 1.00 85.75 132 ASN A CA 1
ATOM 1082 C C . ASN A 1 132 ? 10.999 -11.926 -27.050 1.00 85.75 132 ASN A C 1
ATOM 1084 O O . ASN A 1 132 ? 11.537 -12.151 -28.133 1.00 85.75 132 ASN A O 1
ATOM 1088 N N . LYS A 1 133 ? 10.313 -10.799 -26.835 1.00 85.38 133 LYS A N 1
ATOM 1089 C CA . LYS A 1 133 ? 10.151 -9.776 -27.866 1.00 85.38 133 LYS A CA 1
ATOM 1090 C C . LYS A 1 133 ? 9.845 -8.423 -27.262 1.00 85.38 133 LYS A C 1
ATOM 1092 O O . LYS A 1 133 ? 9.005 -8.332 -26.374 1.00 85.38 133 LYS A O 1
ATOM 1097 N N . ILE A 1 134 ? 10.445 -7.385 -27.828 1.00 87.31 134 ILE A N 1
ATOM 1098 C CA . ILE A 1 134 ? 10.139 -5.994 -27.507 1.00 87.31 134 ILE A CA 1
ATOM 1099 C C . ILE A 1 134 ? 9.854 -5.249 -28.806 1.00 87.31 134 ILE A C 1
ATOM 1101 O O . ILE A 1 134 ? 10.513 -5.480 -29.822 1.00 87.31 134 ILE A O 1
ATOM 1105 N N . LYS A 1 135 ? 8.823 -4.403 -28.804 1.00 88.62 135 LYS A N 1
ATOM 1106 C CA . LYS A 1 135 ? 8.436 -3.581 -29.954 1.00 88.62 135 LYS A CA 1
ATOM 1107 C C . LYS A 1 135 ? 7.898 -2.234 -29.510 1.00 88.62 135 LYS A C 1
ATOM 1109 O O . LYS A 1 135 ? 7.243 -2.152 -28.481 1.00 88.62 135 LYS A O 1
ATOM 1114 N N . THR A 1 136 ? 8.058 -1.222 -30.348 1.00 87.19 136 THR A N 1
ATOM 1115 C CA . THR A 1 136 ? 7.287 0.018 -30.228 1.00 87.19 136 THR A CA 1
ATOM 1116 C C . THR A 1 136 ? 5.917 -0.177 -30.869 1.00 87.19 136 THR A C 1
ATOM 1118 O O . THR A 1 136 ? 5.799 -0.740 -31.960 1.00 87.19 136 THR A O 1
ATOM 1121 N N . THR A 1 137 ? 4.878 0.247 -30.167 1.00 85.56 137 THR A N 1
ATOM 1122 C CA . THR A 1 137 ? 3.506 0.319 -30.675 1.00 85.56 137 THR A CA 1
ATOM 1123 C C . THR A 1 137 ? 3.308 1.602 -31.479 1.00 85.56 137 THR A C 1
ATOM 1125 O O . THR A 1 137 ? 4.112 2.528 -31.390 1.00 85.56 137 THR A O 1
ATOM 1128 N N . LYS A 1 138 ? 2.231 1.671 -32.268 1.00 82.31 138 LYS A N 1
ATOM 1129 C CA . LYS A 1 138 ? 1.889 2.887 -33.024 1.00 82.31 138 LYS A CA 1
ATOM 1130 C C . LYS A 1 138 ? 1.608 4.082 -32.107 1.00 82.31 138 LYS A C 1
ATOM 1132 O O . LYS A 1 138 ? 1.897 5.208 -32.487 1.00 82.31 138 LYS A O 1
ATOM 1137 N N . ASP A 1 139 ? 1.139 3.808 -30.894 1.00 80.81 139 ASP A N 1
ATOM 1138 C CA . ASP A 1 139 ? 0.751 4.808 -29.897 1.00 80.81 139 ASP A CA 1
ATOM 1139 C C . ASP A 1 139 ? 1.933 5.255 -29.013 1.00 80.81 139 ASP A C 1
ATOM 1141 O O . ASP A 1 139 ? 1.748 5.914 -27.996 1.00 80.81 139 ASP A O 1
ATOM 1145 N N . GLY A 1 140 ? 3.166 4.868 -29.366 1.00 82.19 140 GLY A N 1
ATOM 1146 C CA . GLY A 1 140 ? 4.384 5.283 -28.663 1.00 82.19 140 GLY A CA 1
ATOM 1147 C C . GLY A 1 140 ? 4.749 4.446 -27.431 1.00 82.19 140 GLY A C 1
ATOM 1148 O O . GLY A 1 140 ? 5.835 4.624 -26.885 1.00 82.19 140 GLY A O 1
ATOM 1149 N N . TYR A 1 141 ? 3.917 3.485 -27.015 1.00 88.12 141 TYR A N 1
ATOM 1150 C CA . TYR A 1 141 ? 4.269 2.542 -25.944 1.00 88.12 141 TYR A CA 1
ATOM 1151 C C . TYR A 1 141 ? 5.288 1.500 -26.401 1.00 88.12 141 TYR A C 1
ATOM 1153 O O . TYR A 1 141 ? 5.298 1.088 -27.563 1.00 88.12 141 TYR A O 1
ATOM 1161 N N . ILE A 1 142 ? 6.064 0.977 -25.457 1.00 90.12 142 ILE A N 1
ATOM 1162 C CA . ILE A 1 142 ? 6.874 -0.224 -25.642 1.00 90.12 142 ILE A CA 1
ATOM 1163 C C . ILE A 1 142 ? 6.058 -1.441 -25.213 1.00 90.12 142 ILE A C 1
ATOM 1165 O O . ILE A 1 142 ? 5.700 -1.585 -24.050 1.00 90.12 142 ILE A O 1
ATOM 1169 N N . ALA A 1 143 ? 5.801 -2.349 -26.145 1.00 91.31 143 ALA A N 1
ATOM 1170 C CA . ALA A 1 143 ? 5.236 -3.659 -25.870 1.00 91.31 143 ALA A CA 1
ATOM 1171 C C . ALA A 1 143 ? 6.360 -4.657 -25.556 1.00 91.31 143 ALA A C 1
ATOM 1173 O O . ALA A 1 143 ? 7.121 -5.040 -26.449 1.00 91.31 143 ALA A O 1
ATOM 1174 N N . ILE A 1 144 ? 6.434 -5.099 -24.302 1.00 90.62 144 ILE A N 1
ATOM 1175 C CA . ILE A 1 144 ? 7.354 -6.133 -23.817 1.00 90.62 144 ILE A CA 1
ATOM 1176 C C . ILE A 1 144 ? 6.572 -7.438 -23.712 1.00 90.62 144 ILE A C 1
ATOM 1178 O O . ILE A 1 144 ? 5.595 -7.523 -22.977 1.00 90.62 144 ILE A O 1
ATOM 1182 N N . LYS A 1 145 ? 6.958 -8.460 -24.479 1.00 91.31 145 LYS A N 1
ATOM 1183 C CA . LYS A 1 145 ? 6.347 -9.792 -24.425 1.00 91.31 145 LYS A CA 1
ATOM 1184 C C . LYS A 1 145 ? 7.211 -10.716 -23.578 1.00 91.31 145 LYS A C 1
ATOM 1186 O O . LYS A 1 145 ? 8.251 -11.183 -24.049 1.00 91.31 145 LYS A O 1
ATOM 1191 N N . ASN A 1 146 ? 6.746 -11.012 -22.372 1.00 88.00 146 ASN A N 1
ATOM 1192 C CA . ASN A 1 146 ? 7.421 -11.889 -21.425 1.00 88.00 146 ASN A CA 1
ATOM 1193 C C . ASN A 1 146 ? 7.451 -13.338 -21.932 1.00 88.00 146 ASN A C 1
ATOM 1195 O O . ASN A 1 146 ? 6.564 -13.789 -22.673 1.00 88.00 146 ASN A O 1
ATOM 1199 N N . ALA A 1 147 ? 8.492 -14.074 -21.542 1.00 87.69 147 ALA A N 1
ATOM 1200 C CA . ALA A 1 147 ? 8.660 -15.472 -21.924 1.00 87.69 147 ALA A CA 1
ATOM 1201 C C . ALA A 1 1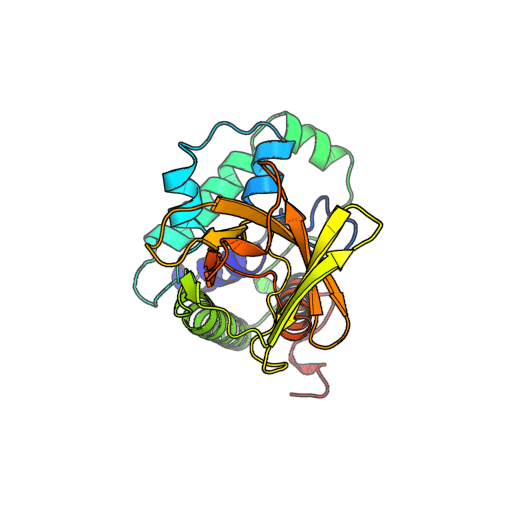47 ? 7.524 -16.340 -21.359 1.00 87.69 147 ALA A C 1
ATOM 1203 O O . ALA A 1 147 ? 6.900 -17.136 -22.077 1.00 87.69 147 ALA A O 1
ATOM 1204 N N . ARG A 1 148 ? 7.186 -16.111 -20.086 1.00 84.12 148 ARG A N 1
ATOM 1205 C CA . ARG A 1 148 ? 6.172 -16.841 -19.322 1.00 84.12 148 ARG A CA 1
ATOM 1206 C C . ARG A 1 148 ? 5.090 -15.873 -18.848 1.00 84.12 148 ARG A C 1
ATOM 1208 O O . ARG A 1 148 ? 5.340 -14.691 -18.665 1.00 84.12 148 ARG A O 1
ATOM 1215 N N . TYR A 1 149 ? 3.878 -16.381 -18.629 1.00 78.81 149 TYR A N 1
ATOM 1216 C CA . TYR A 1 149 ? 2.796 -15.563 -18.062 1.00 78.81 149 TYR A CA 1
ATOM 1217 C C . TYR A 1 149 ? 3.106 -15.130 -16.625 1.00 78.81 149 TYR A C 1
ATOM 1219 O O . TYR A 1 149 ? 2.877 -13.988 -16.261 1.00 78.81 149 TYR A O 1
ATOM 1227 N N . LYS A 1 150 ? 3.708 -16.027 -15.832 1.00 75.19 150 LYS A N 1
ATOM 1228 C CA . LYS A 1 150 ? 4.089 -15.752 -14.439 1.00 75.19 150 LYS A CA 1
ATOM 1229 C C . LYS A 1 150 ? 5.164 -14.669 -14.283 1.00 75.19 150 LYS A C 1
ATOM 1231 O O . LYS A 1 150 ? 5.298 -14.144 -13.194 1.00 75.19 150 LYS A O 1
ATOM 1236 N N . THR A 1 151 ? 5.918 -14.361 -15.340 1.00 74.19 151 THR A N 1
ATOM 1237 C CA . THR A 1 151 ? 6.967 -13.327 -15.326 1.00 74.19 151 THR A CA 1
ATOM 1238 C C . THR A 1 151 ? 6.505 -12.030 -15.985 1.00 74.19 151 THR A C 1
ATOM 1240 O O . THR A 1 151 ? 7.333 -11.191 -16.331 1.00 74.19 151 THR A O 1
ATOM 1243 N N . GLN A 1 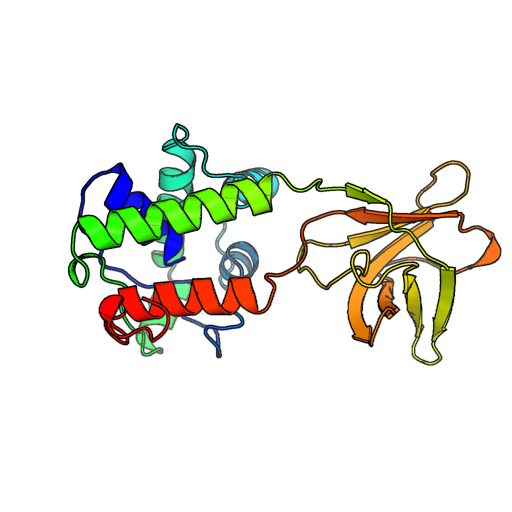152 ? 5.198 -11.883 -16.226 1.00 81.38 152 GLN A N 1
ATOM 1244 C CA . GLN A 1 152 ? 4.623 -10.660 -16.764 1.00 81.38 152 GLN A CA 1
ATOM 1245 C C . GLN A 1 152 ? 4.791 -9.511 -15.775 1.00 81.38 152 GLN A C 1
ATOM 1247 O O . GLN A 1 152 ? 4.338 -9.609 -14.641 1.00 81.38 152 GLN A O 1
ATOM 1252 N N . THR A 1 153 ? 5.354 -8.404 -16.253 1.00 81.81 153 THR A N 1
ATOM 1253 C CA . THR A 1 153 ? 5.464 -7.172 -15.472 1.00 81.81 153 THR A CA 1
ATOM 1254 C C . THR A 1 153 ? 4.103 -6.502 -15.350 1.00 81.81 153 THR A C 1
ATOM 1256 O O . THR A 1 153 ? 3.489 -6.158 -16.369 1.00 81.81 153 THR A O 1
ATOM 1259 N N . ARG A 1 154 ? 3.642 -6.289 -14.123 1.00 83.31 154 ARG A N 1
ATOM 1260 C CA . ARG A 1 154 ? 2.379 -5.628 -13.807 1.00 83.31 154 ARG A CA 1
ATOM 1261 C C . ARG A 1 154 ? 2.572 -4.156 -13.484 1.00 83.31 154 ARG A C 1
ATOM 1263 O O . ARG A 1 154 ? 3.682 -3.643 -13.380 1.00 83.31 154 ARG A O 1
ATOM 1270 N N . ARG A 1 155 ? 1.447 -3.450 -13.413 1.00 85.50 155 ARG A N 1
ATOM 1271 C CA . ARG A 1 155 ? 1.417 -2.059 -12.969 1.00 85.50 155 ARG A CA 1
ATOM 1272 C C . ARG A 1 155 ? 1.781 -1.996 -11.484 1.00 85.50 155 ARG A C 1
ATOM 1274 O O . ARG A 1 155 ? 1.399 -2.882 -10.725 1.00 85.50 155 ARG A O 1
ATOM 1281 N N . GLY A 1 156 ? 2.498 -0.947 -11.108 1.00 80.50 156 GLY A N 1
ATOM 1282 C CA . GLY A 1 156 ? 2.735 -0.538 -9.730 1.00 80.50 156 GLY A CA 1
ATOM 1283 C C . GLY A 1 156 ? 2.949 0.968 -9.702 1.00 80.50 156 GLY A C 1
ATOM 1284 O O . GLY A 1 156 ? 3.622 1.489 -10.592 1.00 80.50 156 GLY A O 1
ATOM 1285 N N . GLU A 1 157 ? 2.369 1.673 -8.732 1.00 73.88 157 GLU A N 1
ATOM 1286 C CA . GLU A 1 157 ? 2.564 3.127 -8.582 1.00 73.88 157 GLU A CA 1
ATOM 1287 C C . GLU A 1 157 ? 4.055 3.481 -8.423 1.00 73.88 157 GLU A C 1
ATOM 1289 O O . GLU A 1 157 ? 4.571 4.341 -9.139 1.00 73.88 157 GLU A O 1
ATOM 1294 N N . ASN A 1 158 ? 4.766 2.688 -7.615 1.00 74.69 158 ASN A N 1
ATOM 1295 C CA . ASN A 1 158 ? 6.204 2.812 -7.356 1.00 74.69 158 ASN A CA 1
ATOM 1296 C C . ASN A 1 158 ? 7.050 1.830 -8.189 1.00 74.69 158 ASN A C 1
ATOM 1298 O O . ASN A 1 158 ? 8.218 1.592 -7.889 1.00 74.69 158 ASN A O 1
ATOM 1302 N N . CYS A 1 159 ? 6.469 1.238 -9.237 1.00 83.50 159 CYS A N 1
ATOM 1303 C CA . CYS A 1 159 ? 7.149 0.275 -10.095 1.00 83.50 159 CYS A CA 1
ATOM 1304 C C . CYS A 1 159 ? 7.629 0.942 -11.389 1.00 83.50 159 CYS A C 1
ATOM 1306 O O . CYS A 1 159 ? 6.837 1.481 -12.171 1.00 83.50 159 CYS A O 1
ATOM 1308 N N . ILE A 1 160 ? 8.935 0.878 -11.641 1.00 88.69 160 ILE A N 1
ATOM 1309 C CA . ILE A 1 160 ? 9.559 1.363 -12.869 1.00 88.69 160 ILE A CA 1
ATOM 1310 C C . ILE A 1 160 ? 10.162 0.207 -13.660 1.00 88.69 160 ILE A C 1
ATOM 1312 O O . ILE A 1 160 ? 10.739 -0.735 -13.127 1.00 88.69 160 ILE A O 1
ATOM 1316 N N . VAL A 1 161 ? 10.067 0.312 -14.976 1.00 89.00 161 VAL A N 1
ATOM 1317 C CA . VAL A 1 161 ? 10.748 -0.572 -15.912 1.00 89.00 161 VAL A CA 1
ATOM 1318 C C . VAL A 1 161 ? 12.029 0.118 -16.345 1.00 89.00 161 VAL A C 1
ATOM 1320 O O . VAL A 1 161 ? 11.985 1.162 -16.997 1.00 89.00 161 VAL A O 1
ATOM 1323 N N . VAL A 1 162 ? 13.165 -0.460 -15.977 1.00 89.88 162 VAL A N 1
ATOM 1324 C CA . VAL A 1 162 ? 14.502 -0.026 -16.371 1.00 89.88 162 VAL A CA 1
ATOM 1325 C C . VAL A 1 162 ? 14.939 -0.839 -17.579 1.00 89.88 162 VAL A C 1
ATOM 1327 O O . VAL A 1 162 ? 14.909 -2.067 -17.569 1.00 89.88 162 VAL A O 1
ATOM 1330 N N . ILE A 1 163 ? 15.348 -0.144 -18.633 1.00 88.25 163 ILE A N 1
ATOM 1331 C CA . ILE A 1 163 ? 15.861 -0.756 -19.854 1.00 88.25 163 ILE A CA 1
ATOM 1332 C C . ILE A 1 163 ? 17.332 -0.382 -19.969 1.00 88.25 163 ILE A C 1
ATOM 1334 O O . ILE A 1 163 ? 17.658 0.809 -19.956 1.00 88.25 163 ILE A O 1
ATOM 1338 N N . ALA A 1 164 ? 18.206 -1.378 -20.101 1.00 88.19 164 ALA A N 1
ATOM 1339 C CA . ALA A 1 164 ? 19.650 -1.175 -20.153 1.00 88.19 164 ALA A CA 1
ATOM 1340 C C . ALA A 1 164 ? 20.306 -1.853 -21.369 1.00 88.19 164 ALA A C 1
ATOM 1342 O O . ALA A 1 164 ? 19.709 -2.709 -22.036 1.00 88.19 164 ALA A O 1
ATOM 1343 N N . ASP A 1 165 ? 21.514 -1.394 -21.701 1.00 86.38 165 ASP A N 1
ATOM 1344 C CA . ASP A 1 165 ? 22.365 -1.985 -22.735 1.00 86.38 165 ASP A CA 1
ATOM 1345 C C . ASP A 1 165 ? 23.158 -3.189 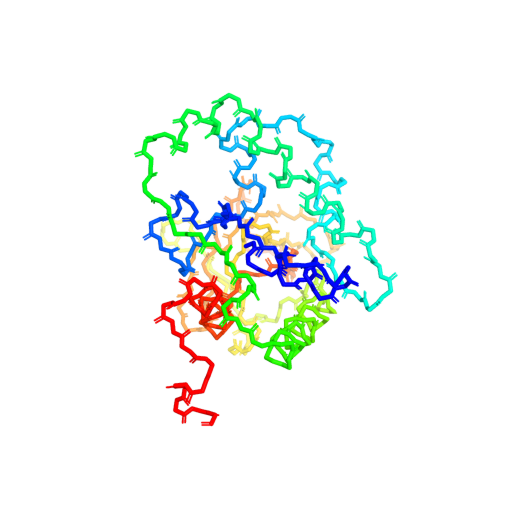-22.212 1.00 86.38 165 ASP A C 1
ATOM 1347 O O . ASP A 1 165 ? 23.003 -3.624 -21.071 1.00 86.38 165 ASP A O 1
ATOM 1351 N N . LYS A 1 166 ? 23.967 -3.812 -23.075 1.00 83.44 166 LYS A N 1
ATOM 1352 C CA . LYS A 1 166 ? 24.742 -5.016 -22.723 1.00 83.44 166 LYS A CA 1
ATOM 1353 C C . LYS A 1 166 ? 25.771 -4.776 -21.619 1.00 83.44 166 LYS A C 1
ATOM 1355 O O . LYS A 1 166 ? 26.124 -5.731 -20.936 1.00 83.44 166 LYS A O 1
ATOM 1360 N N . ASP A 1 167 ? 26.202 -3.533 -21.446 1.00 83.56 167 ASP A N 1
ATOM 1361 C CA . ASP A 1 167 ? 27.180 -3.127 -20.442 1.00 83.56 167 ASP A CA 1
ATOM 1362 C C . ASP A 1 167 ? 26.494 -2.717 -19.124 1.00 83.56 167 ASP A C 1
ATOM 1364 O O . ASP A 1 167 ? 27.158 -2.356 -18.155 1.00 83.56 167 ASP A O 1
ATOM 1368 N N . GLY A 1 168 ? 25.156 -2.790 -19.069 1.00 79.56 168 GLY A N 1
ATOM 1369 C CA . GLY A 1 168 ? 24.352 -2.422 -17.907 1.00 79.56 168 GLY A CA 1
ATOM 1370 C C . GLY A 1 168 ? 24.047 -0.927 -17.815 1.00 79.56 168 GLY A C 1
ATOM 1371 O O . GLY A 1 168 ? 23.438 -0.492 -16.836 1.00 79.56 168 GLY A O 1
ATOM 1372 N N . ASN A 1 169 ? 24.405 -0.123 -18.822 1.00 84.44 169 ASN A N 1
ATOM 1373 C CA . ASN A 1 169 ? 24.084 1.297 -18.805 1.00 84.44 169 ASN A CA 1
ATOM 1374 C C . ASN A 1 169 ? 22.587 1.489 -19.022 1.00 84.44 169 ASN A C 1
ATOM 1376 O O . ASN A 1 169 ? 21.995 1.001 -19.991 1.00 84.44 169 ASN A O 1
ATOM 1380 N N . LYS A 1 170 ? 21.974 2.256 -18.122 1.00 85.81 170 LYS A N 1
ATOM 1381 C CA . LYS A 1 170 ? 20.564 2.623 -18.188 1.00 85.81 170 LYS A CA 1
ATOM 1382 C C . LYS A 1 170 ? 20.297 3.439 -19.453 1.00 85.81 170 LYS A C 1
ATOM 1384 O O . LYS A 1 170 ? 20.718 4.587 -19.560 1.00 85.81 170 LYS A O 1
ATOM 1389 N N . LEU A 1 171 ? 19.560 2.850 -20.389 1.00 83.19 171 LEU A N 1
ATOM 1390 C CA . LEU A 1 171 ? 19.160 3.507 -21.629 1.00 83.19 171 LEU A CA 1
ATOM 1391 C C . LEU A 1 171 ? 17.905 4.344 -21.421 1.00 83.19 171 LEU A C 1
ATOM 1393 O O . LEU A 1 171 ? 17.854 5.483 -21.866 1.00 83.19 171 LEU A O 1
ATOM 1397 N N . ASN A 1 172 ? 16.886 3.765 -20.780 1.00 86.56 172 ASN A N 1
ATOM 1398 C CA . ASN A 1 172 ? 15.586 4.401 -20.586 1.00 86.56 172 ASN A CA 1
ATOM 1399 C C . ASN A 1 172 ? 14.866 3.857 -19.348 1.00 86.56 172 ASN A C 1
ATOM 1401 O O . ASN A 1 172 ? 15.176 2.777 -18.839 1.00 86.56 172 ASN A O 1
ATOM 1405 N N . THR A 1 173 ? 13.852 4.600 -18.909 1.00 89.25 173 THR A N 1
ATOM 1406 C CA . THR A 1 173 ? 12.878 4.155 -17.906 1.00 89.25 173 THR A CA 1
ATOM 1407 C C . THR A 1 173 ? 11.461 4.385 -18.362 1.00 89.25 173 THR A C 1
ATOM 1409 O O . THR A 1 173 ? 11.193 5.326 -19.106 1.00 89.25 173 THR A O 1
ATOM 1412 N N . GLY A 1 174 ? 10.549 3.562 -17.865 1.00 89.38 174 GLY A N 1
ATOM 1413 C CA . GLY A 1 174 ? 9.125 3.754 -18.062 1.00 89.38 174 GLY A CA 1
ATOM 1414 C C . GLY A 1 174 ? 8.286 3.131 -16.959 1.00 89.38 174 GLY A C 1
ATOM 1415 O O . GLY A 1 174 ? 8.810 2.575 -16.001 1.00 89.38 174 GLY A O 1
ATOM 1416 N N . GLN A 1 175 ? 6.972 3.205 -17.123 1.00 90.50 175 GLN A N 1
ATOM 1417 C CA . GLN A 1 175 ? 5.992 2.574 -16.241 1.00 90.50 175 GLN A CA 1
ATOM 1418 C C . GLN A 1 175 ? 5.032 1.711 -17.053 1.00 90.50 175 GLN A C 1
ATOM 1420 O O . GLN A 1 175 ? 4.619 2.094 -18.155 1.00 90.50 175 GLN A O 1
ATOM 1425 N N . VAL A 1 176 ? 4.641 0.559 -16.505 1.00 89.88 176 VAL A N 1
ATOM 1426 C CA . VAL A 1 176 ? 3.586 -0.268 -17.103 1.00 89.88 176 VAL A CA 1
ATOM 1427 C C . VAL A 1 176 ? 2.253 0.470 -16.998 1.00 89.88 176 VAL A C 1
ATOM 1429 O O . VAL A 1 176 ? 1.811 0.831 -15.910 1.00 89.88 176 VAL A O 1
ATOM 1432 N N . ARG A 1 177 ? 1.596 0.690 -18.138 1.00 89.69 177 ARG A N 1
ATOM 1433 C CA . ARG A 1 177 ? 0.271 1.325 -18.209 1.00 89.69 177 ARG A CA 1
ATOM 1434 C C . ARG A 1 177 ? -0.849 0.306 -18.299 1.00 89.69 177 ARG A C 1
ATOM 1436 O O . ARG A 1 177 ? -1.876 0.460 -17.649 1.00 89.69 177 ARG A O 1
ATOM 1443 N N . THR A 1 178 ? -0.650 -0.723 -19.113 1.00 88.25 178 THR A N 1
ATOM 1444 C CA . THR A 1 178 ? -1.642 -1.774 -19.333 1.00 88.25 178 THR A CA 1
ATOM 1445 C C . THR A 1 178 ? -0.967 -3.091 -19.700 1.00 88.25 178 THR A C 1
ATOM 1447 O O . THR A 1 178 ? 0.236 -3.148 -19.969 1.00 88.25 178 THR A O 1
ATOM 1450 N N . MET A 1 179 ? -1.751 -4.161 -19.692 1.00 89.19 179 MET A N 1
ATOM 1451 C CA . MET A 1 179 ? -1.316 -5.530 -19.925 1.00 89.19 179 MET A CA 1
ATOM 1452 C C . MET A 1 179 ? -2.343 -6.275 -20.773 1.00 89.19 179 MET A C 1
ATOM 1454 O O . MET A 1 179 ? -3.545 -6.106 -20.592 1.00 89.19 179 MET A O 1
ATOM 1458 N N . ALA A 1 180 ? -1.870 -7.149 -21.661 1.00 88.81 180 ALA A N 1
ATOM 1459 C CA . ALA A 1 180 ? -2.715 -8.083 -22.397 1.00 88.81 180 ALA A CA 1
ATOM 1460 C C . ALA A 1 180 ? -1.997 -9.426 -22.582 1.00 88.81 180 ALA A C 1
ATOM 1462 O O . ALA A 1 180 ? -0.947 -9.511 -23.226 1.00 88.81 180 ALA A O 1
ATOM 1463 N N . GLY A 1 181 ? -2.561 -10.502 -22.028 1.00 87.75 181 GLY A N 1
ATOM 1464 C CA . GLY A 1 181 ? -1.955 -11.834 -22.097 1.00 87.75 181 GLY A CA 1
ATOM 1465 C C . GLY A 1 181 ? -0.563 -11.854 -21.462 1.00 87.75 181 GLY A C 1
ATOM 1466 O O . GLY A 1 181 ? -0.440 -11.602 -20.278 1.00 87.75 181 GLY A O 1
ATOM 1467 N N . ARG A 1 182 ? 0.486 -12.136 -22.249 1.00 88.81 182 ARG A N 1
ATOM 1468 C CA . ARG A 1 182 ? 1.905 -12.112 -21.812 1.00 88.81 182 ARG A CA 1
ATOM 1469 C C . ARG A 1 182 ? 2.633 -10.818 -22.188 1.00 88.81 182 ARG A C 1
ATOM 1471 O O . ARG A 1 182 ? 3.857 -10.811 -22.292 1.00 88.81 182 ARG A O 1
ATOM 1478 N N . THR A 1 183 ? 1.897 -9.773 -22.543 1.00 90.62 183 THR A N 1
ATOM 1479 C CA . THR A 1 183 ? 2.469 -8.523 -23.036 1.00 90.62 183 THR A CA 1
ATOM 1480 C C . THR A 1 183 ? 2.152 -7.391 -22.080 1.00 90.62 183 THR A C 1
ATOM 1482 O O . THR A 1 183 ? 0.992 -7.182 -21.732 1.00 90.62 183 THR A O 1
ATOM 1485 N N . SER A 1 184 ? 3.190 -6.665 -21.683 1.00 90.94 184 SER A N 1
ATOM 1486 C CA . SER A 1 184 ? 3.103 -5.458 -20.867 1.00 90.94 184 SER A CA 1
ATOM 1487 C C . SER A 1 184 ? 3.415 -4.247 -21.736 1.00 90.94 184 SER A C 1
ATOM 1489 O O . SER A 1 184 ? 4.364 -4.260 -22.523 1.00 90.94 184 SER A O 1
ATOM 1491 N N . PHE A 1 185 ? 2.593 -3.209 -21.620 1.00 92.06 185 PHE A N 1
ATOM 1492 C CA . PHE A 1 185 ? 2.727 -1.974 -22.382 1.00 92.06 185 PHE A CA 1
ATOM 1493 C C . PHE A 1 185 ? 3.294 -0.890 -21.475 1.00 92.06 185 PHE A C 1
ATOM 1495 O O . PHE A 1 185 ? 2.651 -0.464 -20.513 1.00 92.06 185 PHE A O 1
ATOM 1502 N N . VAL A 1 186 ? 4.514 -0.467 -21.782 1.00 91.00 186 VAL A N 1
ATOM 1503 C CA . VAL A 1 186 ? 5.308 0.464 -20.987 1.00 91.00 186 VAL A CA 1
ATOM 1504 C C . VAL A 1 186 ? 5.309 1.831 -21.656 1.00 91.00 186 VAL A C 1
ATOM 1506 O O . VAL A 1 186 ? 5.651 1.964 -22.831 1.00 91.00 186 VAL A O 1
ATOM 1509 N N . SER A 1 187 ? 4.941 2.856 -20.896 1.00 90.38 187 SER A N 1
ATOM 1510 C CA . SER A 1 187 ? 5.130 4.254 -21.276 1.00 90.38 187 SER A CA 1
ATOM 1511 C C . SER A 1 187 ? 6.513 4.689 -20.834 1.00 90.38 187 SER A C 1
ATOM 1513 O O . SER A 1 187 ? 6.802 4.623 -19.642 1.00 90.38 187 SER A O 1
ATOM 1515 N N . LEU A 1 188 ? 7.350 5.145 -21.762 1.00 87.38 188 LEU A N 1
ATOM 1516 C CA . LEU A 1 188 ? 8.642 5.724 -21.408 1.00 87.38 188 LEU A CA 1
ATOM 1517 C C . LEU A 1 188 ? 8.465 7.076 -20.715 1.00 87.38 188 LEU A C 1
ATOM 1519 O O . LEU A 1 188 ? 7.588 7.857 -21.078 1.00 87.38 188 LEU A O 1
ATOM 1523 N N . THR A 1 189 ? 9.318 7.337 -19.730 1.00 78.94 189 THR A N 1
ATOM 1524 C CA . THR A 1 189 ? 9.374 8.599 -18.983 1.00 78.94 189 THR A CA 1
ATOM 1525 C C . THR A 1 189 ? 10.438 9.535 -19.557 1.00 78.94 189 THR A C 1
ATOM 1527 O O . THR A 1 189 ? 10.326 10.750 -19.434 1.00 78.94 189 THR A O 1
ATOM 1530 N N . THR A 1 190 ? 11.474 8.989 -20.198 1.00 68.38 190 THR A N 1
ATOM 1531 C CA . THR A 1 190 ? 12.607 9.746 -20.745 1.00 68.38 190 THR A CA 1
ATOM 1532 C C . THR A 1 190 ? 13.129 9.114 -22.036 1.00 68.38 190 THR A C 1
ATOM 1534 O O . THR A 1 190 ? 12.949 7.918 -22.249 1.00 68.38 190 THR A O 1
ATOM 1537 N N . GLY A 1 191 ? 13.791 9.936 -22.863 1.00 62.09 191 GLY A N 1
ATOM 1538 C CA . GLY A 1 191 ? 14.749 9.513 -23.891 1.00 62.09 191 GLY A CA 1
ATOM 1539 C C . GLY A 1 191 ? 14.203 9.180 -25.286 1.00 62.09 191 GLY A C 1
ATOM 1540 O O . GLY A 1 191 ? 13.024 8.905 -25.497 1.00 62.09 191 GLY A O 1
ATOM 1541 N N . ALA A 1 192 ? 15.110 9.212 -26.269 1.00 62.81 192 ALA A N 1
ATOM 1542 C CA . ALA A 1 192 ? 14.868 8.681 -27.605 1.00 62.81 192 ALA A CA 1
ATOM 1543 C C . ALA A 1 192 ? 14.992 7.149 -27.568 1.00 62.81 192 ALA A C 1
ATOM 1545 O O . ALA A 1 192 ? 16.001 6.594 -27.127 1.00 62.81 192 ALA A O 1
ATOM 1546 N N . TRP A 1 193 ? 13.953 6.455 -28.026 1.00 70.19 193 TRP A N 1
ATOM 1547 C CA . TRP A 1 193 ? 13.892 4.998 -27.994 1.00 70.19 193 TRP A CA 1
ATOM 1548 C C . TRP A 1 193 ? 14.647 4.365 -29.169 1.00 70.19 193 TRP A C 1
ATOM 1550 O O . TRP A 1 193 ? 14.381 4.682 -30.328 1.00 70.19 193 TRP A O 1
ATOM 1560 N N . SER A 1 194 ? 15.540 3.413 -28.883 1.00 70.56 194 SER A N 1
ATOM 1561 C CA . SER A 1 194 ? 16.162 2.565 -29.904 1.00 70.56 194 SER A CA 1
ATOM 1562 C C . SER A 1 194 ? 16.303 1.125 -29.417 1.00 70.56 194 SER A C 1
ATOM 1564 O O . SER A 1 194 ? 17.025 0.841 -28.464 1.00 70.56 194 SER A O 1
ATOM 1566 N N . ILE A 1 195 ? 15.630 0.205 -30.113 1.00 71.75 195 ILE A N 1
ATOM 1567 C CA . ILE A 1 195 ? 15.603 -1.231 -29.788 1.00 71.75 195 ILE A CA 1
ATOM 1568 C C . ILE A 1 195 ? 16.986 -1.878 -29.974 1.00 71.75 195 ILE A C 1
ATOM 1570 O O . ILE A 1 195 ? 17.310 -2.842 -29.291 1.00 71.75 195 ILE A O 1
ATOM 1574 N N . SER A 1 196 ? 17.824 -1.360 -30.879 1.00 72.69 196 SER A N 1
ATOM 1575 C CA . SER A 1 196 ? 19.064 -2.032 -31.301 1.00 72.69 196 SER A CA 1
ATOM 1576 C C . SER A 1 196 ? 20.172 -2.073 -30.245 1.00 72.69 196 SER A C 1
ATOM 1578 O O . SER A 1 196 ? 21.096 -2.872 -30.377 1.00 72.69 196 SER A O 1
ATOM 1580 N N . LYS A 1 197 ? 20.093 -1.237 -29.203 1.00 75.06 197 LYS A N 1
ATOM 1581 C CA . LYS A 1 197 ? 21.093 -1.167 -28.122 1.00 75.06 197 LYS A CA 1
ATOM 1582 C C . LYS A 1 197 ? 20.686 -1.927 -26.861 1.00 75.06 197 LYS A C 1
ATOM 1584 O O . LYS A 1 197 ? 21.469 -2.028 -25.927 1.00 75.06 197 LYS A O 1
ATOM 1589 N N . MET A 1 198 ? 19.462 -2.433 -26.825 1.00 79.06 198 MET A N 1
ATOM 1590 C CA . MET A 1 198 ? 18.835 -2.949 -25.620 1.00 79.06 198 MET A CA 1
ATOM 1591 C C . MET A 1 198 ? 19.209 -4.417 -25.362 1.00 79.06 198 MET A C 1
ATOM 1593 O O . MET A 1 198 ? 19.254 -5.224 -26.292 1.00 79.06 198 MET A O 1
ATOM 1597 N N . SER A 1 199 ? 19.489 -4.755 -24.101 1.00 82.25 199 SER A N 1
ATOM 1598 C CA . SER A 1 199 ? 19.895 -6.103 -23.681 1.00 82.25 199 SER A CA 1
ATOM 1599 C C . SER A 1 199 ? 19.005 -6.654 -22.563 1.00 82.25 199 SER A C 1
ATOM 1601 O O . SER A 1 199 ? 18.601 -7.814 -22.623 1.00 82.25 199 SER A O 1
ATOM 1603 N N . THR A 1 200 ? 18.653 -5.819 -21.582 1.00 87.06 200 THR A N 1
ATOM 1604 C CA . THR A 1 200 ? 17.972 -6.235 -20.356 1.00 87.06 200 THR A CA 1
ATOM 1605 C C . THR A 1 200 ? 16.779 -5.338 -20.047 1.00 87.06 200 THR A C 1
ATOM 1607 O O . THR A 1 200 ? 16.742 -4.146 -20.373 1.00 87.06 200 THR A O 1
ATOM 1610 N N . VAL A 1 201 ? 15.770 -5.954 -19.433 1.00 87.38 201 VAL A N 1
ATOM 1611 C CA . VAL A 1 201 ? 14.642 -5.270 -18.804 1.00 87.38 201 VAL A CA 1
ATOM 1612 C C . VAL A 1 201 ? 14.657 -5.671 -17.345 1.00 87.38 201 VAL A C 1
ATOM 1614 O O . VAL A 1 201 ? 14.515 -6.853 -17.040 1.00 87.38 201 VAL A O 1
ATOM 1617 N N . THR A 1 202 ? 14.775 -4.694 -16.463 1.00 89.31 202 THR A N 1
ATOM 1618 C CA . THR A 1 202 ? 14.645 -4.895 -15.024 1.00 89.31 202 THR A CA 1
ATOM 1619 C C . THR A 1 202 ? 13.408 -4.162 -14.551 1.00 89.31 202 THR A C 1
ATOM 1621 O O . THR A 1 202 ? 13.163 -3.014 -14.917 1.00 89.31 202 THR A O 1
ATOM 1624 N N . VAL A 1 203 ? 12.601 -4.842 -13.757 1.00 87.56 203 VAL A N 1
ATOM 1625 C CA . VAL A 1 203 ? 11.473 -4.252 -13.050 1.00 87.56 203 VAL A CA 1
ATOM 1626 C C . VAL A 1 203 ? 11.986 -3.868 -11.675 1.00 87.56 203 VAL A C 1
ATOM 1628 O O . VAL A 1 203 ? 12.515 -4.724 -10.978 1.00 87.56 203 VAL A O 1
ATOM 1631 N N . VAL A 1 204 ? 11.878 -2.595 -11.316 1.00 86.00 204 VAL A N 1
ATOM 1632 C CA . VAL A 1 204 ? 12.325 -2.072 -10.023 1.00 86.00 204 VAL A CA 1
ATOM 1633 C C . VAL A 1 204 ? 11.119 -1.526 -9.275 1.00 86.00 204 VAL A C 1
ATOM 1635 O O . VAL A 1 204 ? 10.345 -0.753 -9.837 1.00 86.00 204 VAL A O 1
ATOM 1638 N N . GLY A 1 205 ? 10.970 -1.910 -8.013 1.00 80.62 205 GLY A N 1
ATOM 1639 C CA . GLY A 1 205 ? 9.826 -1.569 -7.174 1.00 80.62 205 GLY A CA 1
ATOM 1640 C C . GLY A 1 205 ? 8.779 -2.678 -7.132 1.00 80.62 205 GLY A C 1
ATOM 1641 O O . GLY A 1 205 ? 8.905 -3.718 -7.778 1.00 80.62 205 GLY A O 1
ATOM 1642 N N . ARG A 1 206 ? 7.723 -2.456 -6.346 1.00 81.06 206 ARG A N 1
ATOM 1643 C CA . ARG A 1 206 ? 6.675 -3.457 -6.116 1.00 81.06 206 ARG A CA 1
ATOM 1644 C C . ARG A 1 206 ? 5.459 -3.208 -6.994 1.00 81.06 206 ARG A C 1
ATOM 1646 O O . ARG A 1 206 ? 5.014 -2.078 -7.180 1.00 81.06 206 ARG A O 1
ATOM 1653 N N . GLU A 1 207 ? 4.900 -4.294 -7.503 1.00 84.12 207 GLU A N 1
ATOM 1654 C CA . GLU A 1 207 ? 3.666 -4.267 -8.276 1.00 84.12 207 GLU A CA 1
ATOM 1655 C C . GLU A 1 207 ? 2.439 -4.029 -7.374 1.00 84.12 207 GLU A C 1
ATOM 1657 O O . GLU A 1 207 ? 2.437 -4.314 -6.167 1.00 84.12 207 GLU A O 1
ATOM 1662 N N . ASP A 1 208 ? 1.364 -3.524 -7.976 1.00 83.94 208 ASP A N 1
ATOM 1663 C CA . ASP A 1 208 ? 0.076 -3.344 -7.313 1.00 83.94 208 ASP A CA 1
ATOM 1664 C C . ASP A 1 208 ? -0.478 -4.683 -6.804 1.00 83.94 208 ASP A C 1
ATOM 1666 O O . ASP A 1 208 ? -0.160 -5.764 -7.308 1.00 83.94 208 ASP A O 1
ATOM 1670 N N . HIS A 1 209 ? -1.377 -4.609 -5.820 1.00 84.88 209 HIS A N 1
ATOM 1671 C CA . HIS A 1 209 ? -2.074 -5.784 -5.298 1.00 84.88 209 HIS A CA 1
ATOM 1672 C C . HIS A 1 209 ? -2.7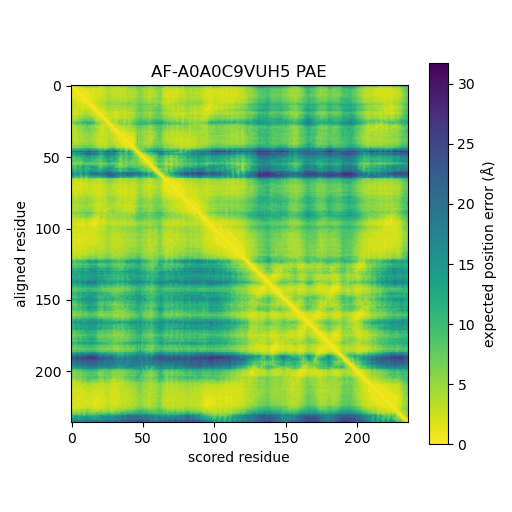90 -6.534 -6.429 1.00 84.88 209 HIS A C 1
ATOM 1674 O O . HIS A 1 209 ? -3.526 -5.942 -7.228 1.00 84.88 209 HIS A O 1
ATOM 1680 N N . THR A 1 210 ? -2.629 -7.853 -6.441 1.00 86.38 210 THR A N 1
ATOM 1681 C CA . THR A 1 210 ? -3.431 -8.776 -7.245 1.00 86.38 210 THR A CA 1
ATOM 1682 C C . THR A 1 210 ? -4.904 -8.717 -6.856 1.00 86.38 210 THR A C 1
ATOM 1684 O O . THR A 1 210 ? -5.252 -8.306 -5.752 1.00 86.38 210 THR A O 1
ATOM 1687 N N . ASN A 1 211 ? -5.793 -9.209 -7.722 1.00 88.38 211 ASN A N 1
ATOM 1688 C CA . ASN A 1 211 ? -7.223 -9.286 -7.400 1.00 88.38 211 ASN A CA 1
ATOM 1689 C C . ASN A 1 211 ? -7.501 -10.094 -6.124 1.00 88.38 211 ASN A C 1
ATOM 1691 O O . ASN A 1 211 ? -8.399 -9.738 -5.370 1.00 88.38 211 ASN A O 1
ATOM 1695 N N . ALA A 1 212 ? -6.722 -11.147 -5.859 1.00 88.94 212 ALA A N 1
ATOM 1696 C CA . ALA A 1 212 ? -6.856 -11.937 -4.638 1.00 88.94 212 ALA A CA 1
ATOM 1697 C C . ALA A 1 212 ? -6.449 -11.133 -3.393 1.00 88.94 212 ALA A C 1
ATOM 1699 O O . ALA A 1 212 ? -7.156 -11.142 -2.388 1.00 88.94 212 ALA A O 1
ATOM 1700 N N . GLU A 1 213 ? -5.345 -10.386 -3.468 1.00 89.62 213 GLU A N 1
ATOM 1701 C CA . GLU A 1 213 ? -4.912 -9.505 -2.380 1.00 89.62 213 GLU A CA 1
ATOM 1702 C C . GLU A 1 213 ? -5.888 -8.345 -2.155 1.00 89.62 213 GLU A C 1
ATOM 1704 O O . GLU A 1 213 ? -6.180 -8.022 -1.007 1.00 89.62 213 GLU A O 1
ATOM 1709 N N . ARG A 1 214 ? -6.429 -7.749 -3.227 1.00 90.12 214 ARG A N 1
ATOM 1710 C CA . ARG A 1 214 ? -7.471 -6.711 -3.146 1.00 90.12 214 ARG A CA 1
ATOM 1711 C C . ARG A 1 214 ? -8.742 -7.254 -2.499 1.00 90.12 214 ARG A C 1
ATOM 1713 O O . ARG A 1 214 ? -9.264 -6.628 -1.584 1.00 90.12 214 ARG A O 1
ATOM 1720 N N . ALA A 1 215 ? -9.199 -8.435 -2.918 1.00 91.44 215 ALA A N 1
ATOM 1721 C CA . ALA A 1 215 ? -10.374 -9.085 -2.343 1.00 91.44 215 ALA A CA 1
ATOM 1722 C C . ALA A 1 215 ? -10.182 -9.401 -0.852 1.00 91.44 215 ALA A C 1
ATOM 1724 O O . ALA A 1 215 ? -11.075 -9.130 -0.054 1.00 91.44 215 ALA A O 1
ATOM 1725 N N . ARG A 1 216 ? -9.006 -9.909 -0.453 1.00 91.94 216 ARG A N 1
ATOM 1726 C CA . ARG A 1 216 ? -8.659 -10.118 0.962 1.00 91.94 216 ARG A CA 1
ATOM 1727 C C . ARG A 1 216 ? -8.707 -8.806 1.744 1.00 91.94 216 ARG A C 1
ATOM 1729 O O . ARG A 1 216 ? -9.312 -8.753 2.810 1.00 91.94 216 ARG A O 1
ATOM 1736 N N . ASP A 1 217 ? -8.070 -7.757 1.235 1.00 91.31 217 ASP A N 1
ATOM 1737 C CA . ASP A 1 217 ? -7.970 -6.477 1.937 1.00 91.31 217 ASP A CA 1
ATOM 1738 C C . ASP A 1 217 ? -9.344 -5.793 2.063 1.00 91.31 217 ASP A C 1
ATOM 1740 O O . ASP A 1 217 ? -9.664 -5.250 3.125 1.00 91.31 217 ASP A O 1
ATOM 1744 N N . GLN A 1 218 ? -10.185 -5.895 1.028 1.00 92.25 218 GLN A N 1
ATOM 1745 C CA . GLN A 1 218 ? -11.584 -5.464 1.060 1.00 92.25 218 GLN A CA 1
ATOM 1746 C C . GLN A 1 218 ? -12.400 -6.285 2.062 1.00 92.25 218 GLN A C 1
ATOM 1748 O O . GLN A 1 218 ? -13.149 -5.713 2.850 1.00 92.25 218 GLN A O 1
ATOM 1753 N N . PHE A 1 219 ? -12.254 -7.612 2.063 1.00 92.38 219 PHE A N 1
ATOM 1754 C CA . PHE A 1 219 ? -12.951 -8.482 3.007 1.00 92.38 219 PHE A CA 1
ATOM 1755 C C . PHE A 1 219 ? -12.622 -8.098 4.450 1.00 92.38 219 PHE A C 1
ATOM 1757 O O . PHE A 1 219 ? -13.530 -7.879 5.248 1.00 92.38 219 PHE A O 1
ATOM 1764 N N . VAL A 1 220 ? -11.337 -7.923 4.770 1.00 93.25 220 VAL A N 1
ATOM 1765 C CA . VAL A 1 220 ? -10.911 -7.477 6.102 1.00 93.25 220 VAL A CA 1
ATOM 1766 C C . VAL A 1 220 ? -11.506 -6.115 6.449 1.00 93.25 220 VAL A C 1
ATOM 1768 O O . VAL A 1 220 ? -11.997 -5.935 7.561 1.00 93.25 220 VAL A O 1
ATOM 1771 N N . LEU A 1 221 ? -11.485 -5.160 5.516 1.00 93.94 221 LEU A N 1
ATOM 1772 C CA . LEU A 1 221 ? -12.104 -3.855 5.727 1.00 93.94 221 LEU A CA 1
ATOM 1773 C C . LEU A 1 221 ? -13.598 -3.992 6.045 1.00 93.94 221 LEU A C 1
ATOM 1775 O O . LEU A 1 221 ? -14.044 -3.424 7.032 1.00 93.94 221 LEU A O 1
ATOM 1779 N N . HIS A 1 222 ? -14.351 -4.768 5.265 1.00 93.19 222 HIS A N 1
ATOM 1780 C CA . HIS A 1 222 ? -15.787 -4.959 5.468 1.00 93.19 222 HIS A CA 1
ATOM 1781 C C . HIS A 1 222 ? -16.111 -5.684 6.781 1.00 93.19 222 HIS A C 1
ATOM 1783 O O . HIS A 1 222 ? -17.087 -5.323 7.438 1.00 93.19 222 HIS A O 1
ATOM 1789 N N . VAL A 1 223 ? -15.293 -6.660 7.196 1.00 93.94 223 VAL A N 1
ATOM 1790 C CA . VAL A 1 223 ? -15.419 -7.301 8.517 1.00 93.94 223 VAL A CA 1
ATOM 1791 C C . VAL A 1 223 ? -15.257 -6.256 9.614 1.00 93.94 223 VAL A C 1
ATOM 1793 O O . VAL A 1 223 ? -16.100 -6.122 10.498 1.00 93.94 223 VAL A O 1
ATOM 1796 N N . LEU A 1 224 ? -14.197 -5.455 9.515 1.00 94.62 224 LEU A N 1
ATOM 1797 C CA . LEU A 1 224 ? -13.936 -4.365 10.442 1.00 94.62 224 LEU A CA 1
ATOM 1798 C C . LEU A 1 224 ? -14.874 -3.172 10.281 1.00 94.62 224 LEU A C 1
ATOM 1800 O O . LEU A 1 224 ? -14.725 -2.242 11.055 1.00 94.62 224 LEU A O 1
ATOM 1804 N N . GLN A 1 225 ? -15.771 -3.163 9.296 1.00 94.00 225 GLN A N 1
ATOM 1805 C CA . GLN A 1 225 ? -16.845 -2.183 9.105 1.00 94.00 225 GLN A CA 1
ATOM 1806 C C . GLN A 1 225 ? -18.204 -2.715 9.594 1.00 94.00 225 GLN A C 1
ATOM 1808 O O . GLN A 1 225 ? -19.209 -2.011 9.507 1.00 94.00 225 GLN A O 1
ATOM 1813 N N . GLY A 1 226 ? -18.246 -3.964 10.078 1.00 92.06 226 GLY A N 1
ATOM 1814 C CA . GLY A 1 226 ? -19.477 -4.643 10.478 1.00 92.06 226 GLY A CA 1
ATOM 1815 C C . GLY A 1 226 ? -20.400 -4.974 9.300 1.00 92.06 226 GLY A C 1
ATOM 1816 O O . GLY A 1 226 ? -21.551 -5.343 9.510 1.00 92.06 226 GLY A O 1
ATOM 1817 N N . VAL A 1 227 ? -19.912 -4.838 8.062 1.00 91.81 227 VAL A N 1
ATOM 1818 C CA . VAL A 1 227 ? -20.678 -5.071 6.827 1.00 91.81 227 VAL A CA 1
ATOM 1819 C C . VAL A 1 227 ? -20.803 -6.566 6.539 1.00 91.81 227 VAL A C 1
ATOM 1821 O O . VAL A 1 227 ? -21.826 -7.017 6.030 1.00 91.81 227 VAL A O 1
ATOM 1824 N N . VAL A 1 228 ? -19.768 -7.342 6.870 1.00 91.06 228 VAL A N 1
ATOM 1825 C CA . VAL A 1 228 ? -19.759 -8.806 6.741 1.00 91.06 228 VAL A CA 1
ATOM 1826 C C . VAL A 1 228 ? -19.249 -9.440 8.029 1.00 91.06 228 VAL A C 1
ATOM 1828 O O . VAL A 1 228 ? -18.457 -8.842 8.753 1.00 91.06 228 VAL A O 1
ATOM 1831 N N . GLN A 1 229 ? -19.677 -10.667 8.316 1.00 87.19 229 GLN A N 1
ATOM 1832 C CA . GLN A 1 229 ? -19.149 -11.444 9.437 1.00 87.19 229 GLN A CA 1
ATOM 1833 C C . GLN A 1 229 ? -18.137 -12.464 8.929 1.00 87.19 229 GLN A C 1
ATOM 1835 O O . GLN A 1 229 ? -18.320 -13.027 7.847 1.00 87.19 229 GLN A O 1
ATOM 1840 N N . LEU A 1 230 ? -17.108 -12.764 9.724 1.00 84.31 230 LEU A N 1
ATOM 1841 C CA . LEU A 1 230 ? -16.106 -13.763 9.345 1.00 84.31 230 LEU A CA 1
ATOM 1842 C C . LEU A 1 230 ? -16.773 -15.120 9.053 1.00 84.31 230 LEU A C 1
ATOM 1844 O O . LEU A 1 230 ? -16.556 -15.711 8.001 1.00 84.31 230 LEU A O 1
ATOM 1848 N N . ILE A 1 231 ? -17.679 -15.533 9.940 1.00 81.00 231 ILE A N 1
ATOM 1849 C CA . ILE A 1 231 ? -18.423 -16.800 9.873 1.00 81.00 231 ILE A CA 1
ATOM 1850 C C . ILE A 1 231 ? -19.475 -16.873 8.757 1.00 81.00 231 ILE A C 1
ATOM 1852 O O . ILE A 1 231 ? -20.018 -17.939 8.501 1.00 81.00 231 ILE A O 1
ATOM 1856 N N . SER A 1 232 ? -19.795 -15.753 8.102 1.00 72.56 232 SER A N 1
ATOM 1857 C CA . SER A 1 232 ? -20.722 -15.741 6.958 1.00 72.56 232 SER A CA 1
ATOM 1858 C C . SER A 1 232 ? -20.035 -16.027 5.619 1.00 72.56 232 SER A C 1
ATOM 1860 O O . SER A 1 232 ? -20.698 -16.087 4.584 1.00 72.56 232 SER A O 1
ATOM 1862 N N . SER A 1 233 ? -18.707 -16.185 5.619 1.00 66.25 233 SER A N 1
ATOM 1863 C CA . SER A 1 233 ? -17.951 -16.529 4.419 1.00 66.25 233 SER A CA 1
ATOM 1864 C C . SER A 1 233 ? -18.217 -17.987 4.027 1.00 66.25 233 SER A C 1
ATOM 1866 O O . SER A 1 233 ? -17.997 -18.862 4.854 1.00 66.25 233 SER A O 1
ATOM 1868 N N . PRO A 1 234 ? -18.582 -18.298 2.768 1.00 63.94 234 PRO A N 1
ATOM 1869 C CA . PRO A 1 234 ? -18.798 -19.680 2.316 1.00 63.94 234 PRO A CA 1
ATOM 1870 C C . PRO A 1 234 ? -17.507 -20.519 2.257 1.00 63.94 234 PRO A C 1
ATOM 1872 O O . PRO A 1 234 ? -17.535 -21.676 1.845 1.00 63.94 234 PRO A O 1
ATOM 1875 N N . PHE A 1 235 ? -16.368 -19.919 2.607 1.00 56.16 235 PHE A N 1
ATOM 1876 C CA . PHE A 1 235 ? -15.050 -20.545 2.633 1.00 56.16 235 PHE A CA 1
ATOM 1877 C C . PHE A 1 235 ? -14.559 -20.854 4.058 1.00 56.16 235 PHE A C 1
ATOM 1879 O O . PHE A 1 235 ? -13.426 -21.314 4.203 1.00 56.16 235 PHE A O 1
ATOM 1886 N N . ILE A 1 236 ? -15.371 -20.560 5.084 1.00 51.50 236 ILE A N 1
ATOM 1887 C CA . ILE A 1 236 ? -15.120 -20.851 6.505 1.00 51.50 236 ILE A CA 1
ATOM 1888 C C . ILE A 1 236 ? -16.214 -21.786 7.016 1.00 51.50 236 ILE A C 1
ATOM 1890 O O . ILE A 1 236 ? -17.388 -21.569 6.647 1.00 51.50 236 ILE A O 1
#

Radius of gyration: 20.28 Å; Cα contacts (8 Å, |Δi|>4): 354; chains: 1; bounding box: 48×42×56 Å